Protein AF-A0A4Y7PWZ8-F1 (afdb_monomer)

InterPro domains:
  IPR045379 Crinkler effector protein, N-terminal [PF20147] (8-112)

Organism: NCBI:txid50990

Radius of gyration: 27.77 Å; Cα contacts (8 Å, |Δi|>4): 267; chains: 1; bounding box: 69×39×87 Å

Foldseek 3Di:
DFADKDWAWEAEPPDPCRLVRIDIDIDGQQDFLLVVLVRVCVVVVVPCVPPDSVQKWKWFFWAFQDPCRVVVVVPDDPPVPPPRTDTGDRGDGNNVQDDRDHDPRTHGIYIYDPPDPVPPPPPPVPPVVVVVVVLVVQDPPDPPVVCPPLVNVVVSQPDPVRDDPPDDPPVPPPDDPPCCVPVVVVVVVVCVVVDDQDPLNVVLVVLCVVLLSDDDPDQVRSVVSNQVSCVVSVFHWDFDWDDDPPDIDTDRQFIDTPNDGDVVSSVVSVVSVPDPD

Structure (mmCIF, N/CA/C/O backbone):
data_AF-A0A4Y7PWZ8-F1
#
_entry.id   AF-A0A4Y7PWZ8-F1
#
loop_
_atom_site.group_PDB
_atom_site.id
_atom_site.type_symbol
_atom_site.label_atom_id
_atom_site.label_alt_id
_atom_site.label_comp_id
_atom_site.label_asym_id
_atom_site.label_entity_id
_atom_site.label_seq_id
_atom_site.pdbx_PDB_ins_code
_atom_site.Cartn_x
_atom_site.Cartn_y
_atom_site.Cartn_z
_atom_site.occupancy
_atom_site.B_iso_or_equiv
_atom_site.auth_seq_id
_atom_site.auth_comp_id
_atom_site.auth_asym_id
_atom_site.auth_atom_id
_atom_site.pdbx_PDB_model_num
ATOM 1 N N . MET A 1 1 ? -33.172 -1.347 21.190 1.00 46.44 1 MET A N 1
ATOM 2 C CA . MET A 1 1 ? -32.698 -0.450 22.264 1.00 46.44 1 MET A CA 1
ATOM 3 C C . MET A 1 1 ? -31.654 0.423 21.595 1.00 46.44 1 MET A C 1
ATOM 5 O O . MET A 1 1 ? -30.940 -0.126 20.781 1.00 46.44 1 MET A O 1
ATOM 9 N N . SER A 1 2 ? -31.670 1.744 21.772 1.00 53.94 2 SER A N 1
ATOM 10 C CA . SER A 1 2 ? -30.654 2.606 21.144 1.00 53.94 2 SER A CA 1
ATOM 11 C C . SER A 1 2 ? -29.383 2.495 21.979 1.00 53.94 2 SER A C 1
ATOM 13 O O . SER A 1 2 ? -29.460 2.808 23.171 1.00 53.94 2 SER A O 1
ATOM 15 N N . GLY A 1 3 ? -28.285 2.019 21.391 1.00 69.81 3 GLY A N 1
ATOM 16 C CA . GLY A 1 3 ? -26.964 2.011 22.016 1.00 69.81 3 GLY A CA 1
ATOM 17 C C . GLY A 1 3 ? -26.476 3.417 22.376 1.00 69.81 3 GLY A C 1
ATOM 18 O O . GLY A 1 3 ? -27.037 4.429 21.933 1.00 69.81 3 GLY A O 1
ATOM 19 N N . ALA A 1 4 ? -25.461 3.491 23.233 1.00 86.12 4 ALA A N 1
ATOM 20 C CA . ALA A 1 4 ? -24.754 4.732 23.517 1.00 86.12 4 ALA A CA 1
ATOM 21 C C . ALA A 1 4 ? -23.838 5.085 22.337 1.00 86.12 4 ALA A C 1
ATOM 23 O O . ALA A 1 4 ? -23.133 4.236 21.806 1.00 86.12 4 ALA A O 1
ATOM 24 N N . LYS A 1 5 ? -23.814 6.360 21.945 1.00 91.25 5 LYS A N 1
ATOM 25 C CA . LYS A 1 5 ? -22.986 6.833 20.829 1.00 91.25 5 LYS A CA 1
ATOM 26 C C . LYS A 1 5 ? -21.547 7.084 21.255 1.00 91.25 5 LYS A C 1
ATOM 28 O O . LYS A 1 5 ? -21.302 7.808 22.221 1.00 91.25 5 LYS A O 1
ATOM 33 N N . LEU A 1 6 ? -20.604 6.554 20.486 1.00 92.12 6 LEU A N 1
ATOM 34 C CA . LEU A 1 6 ? -19.166 6.694 20.695 1.00 92.12 6 LEU A CA 1
ATOM 35 C C . LEU A 1 6 ? -18.521 7.517 19.579 1.00 92.12 6 LEU A C 1
ATOM 37 O O . LEU A 1 6 ? -18.903 7.426 18.415 1.00 92.12 6 LEU A O 1
ATOM 41 N N . TRP A 1 7 ? -17.509 8.300 19.957 1.00 92.75 7 TRP A N 1
ATOM 42 C CA . TRP A 1 7 ? -16.722 9.141 19.054 1.00 92.75 7 TRP A CA 1
ATOM 43 C C . TRP A 1 7 ? -15.290 8.613 19.018 1.00 92.75 7 TRP A C 1
ATOM 45 O O . TRP A 1 7 ? -14.520 8.775 19.971 1.00 92.75 7 TRP A O 1
ATOM 55 N N . LEU A 1 8 ? -14.934 7.932 17.931 1.00 94.38 8 LEU A N 1
ATOM 56 C CA . LEU A 1 8 ? -13.654 7.239 17.815 1.00 94.38 8 LEU A CA 1
ATOM 57 C C . LEU A 1 8 ? -12.717 7.985 16.866 1.00 94.38 8 LEU A C 1
ATOM 59 O O . LEU A 1 8 ? -12.966 8.030 15.665 1.00 94.38 8 LEU A O 1
ATOM 63 N N . TRP A 1 9 ? -11.624 8.538 17.397 1.00 94.31 9 TRP A N 1
ATOM 64 C CA . TRP A 1 9 ? -10.545 9.101 16.592 1.00 94.31 9 TRP A CA 1
ATOM 65 C C . TRP A 1 9 ? -9.749 7.985 15.925 1.00 94.31 9 TRP A C 1
ATOM 67 O O . TRP A 1 9 ? -9.215 7.090 16.591 1.00 94.31 9 TRP A O 1
ATOM 77 N N . CYS A 1 10 ? -9.697 8.056 14.605 1.00 94.88 10 CYS A N 1
ATOM 78 C CA . CYS A 1 10 ? -9.089 7.081 13.726 1.00 94.88 10 CYS A CA 1
ATOM 79 C C . CYS A 1 10 ? -7.922 7.719 12.976 1.00 94.88 10 CYS A C 1
ATOM 81 O O . CYS A 1 10 ? -7.949 8.902 12.635 1.00 94.88 10 CYS A O 1
ATOM 83 N N . LEU A 1 11 ? -6.911 6.906 12.690 1.00 94.38 11 LEU A N 1
ATOM 84 C CA . LEU A 1 11 ? -5.815 7.276 11.809 1.00 94.38 11 LEU A CA 1
ATOM 85 C C . LEU A 1 11 ? -5.443 6.082 10.934 1.00 94.38 11 LEU A C 1
ATOM 87 O O . LEU A 1 11 ? -5.281 4.966 11.427 1.00 94.38 11 LEU A O 1
ATOM 91 N N . ILE A 1 12 ? -5.286 6.328 9.638 1.00 92.44 12 ILE A N 1
ATOM 92 C CA . ILE A 1 12 ? -4.709 5.365 8.701 1.00 92.44 12 ILE A CA 1
ATOM 93 C C . ILE A 1 12 ? -3.195 5.448 8.784 1.00 92.44 12 ILE A C 1
ATOM 95 O O . ILE A 1 12 ? -2.652 6.543 8.704 1.00 92.44 12 ILE A O 1
ATOM 99 N N . TRP A 1 13 ? -2.520 4.306 8.896 1.00 88.56 13 TRP A N 1
ATOM 100 C CA . TRP A 1 13 ? -1.063 4.243 8.926 1.00 88.56 13 TRP A CA 1
ATOM 101 C C . TRP A 1 13 ? -0.527 3.233 7.896 1.00 88.56 13 TRP A C 1
ATOM 103 O O . TRP A 1 13 ? -1.113 2.154 7.761 1.00 88.56 13 TRP A O 1
ATOM 113 N N . PRO A 1 14 ? 0.585 3.532 7.188 1.00 87.56 14 PRO A N 1
ATOM 114 C CA . PRO A 1 14 ? 1.429 4.737 7.279 1.00 87.56 14 PRO A CA 1
ATOM 115 C C . PRO A 1 14 ? 0.778 6.034 6.757 1.00 87.56 14 PRO A C 1
ATOM 117 O O . PRO A 1 14 ? -0.103 6.001 5.897 1.00 87.56 14 PRO A O 1
ATOM 120 N N . ASP A 1 15 ? 1.220 7.177 7.297 1.00 82.38 15 ASP A N 1
ATOM 121 C CA . ASP A 1 15 ? 0.720 8.525 6.982 1.00 82.38 15 ASP A CA 1
ATOM 122 C C . ASP A 1 15 ? 1.860 9.556 6.948 1.00 82.38 15 ASP A C 1
ATOM 124 O O . ASP A 1 15 ? 2.734 9.528 7.815 1.00 82.38 15 ASP A O 1
ATOM 128 N N . ASP A 1 16 ? 1.852 10.471 5.976 1.00 81.50 16 ASP A N 1
ATOM 129 C CA . ASP A 1 16 ? 2.847 11.544 5.845 1.00 81.50 16 ASP A CA 1
ATOM 130 C C . ASP A 1 16 ? 2.544 12.772 6.723 1.00 81.50 16 ASP A C 1
ATOM 132 O O . ASP A 1 16 ? 3.450 13.551 7.029 1.00 81.50 16 ASP A O 1
ATOM 136 N N . LYS A 1 17 ? 1.285 12.950 7.139 1.00 85.50 17 LYS A N 1
ATOM 137 C CA . LYS A 1 17 ? 0.789 14.054 7.976 1.00 85.50 17 LYS A CA 1
ATOM 138 C C . LYS A 1 17 ? -0.268 13.553 8.971 1.00 85.50 17 LYS A C 1
ATOM 140 O O . LYS A 1 17 ? -1.433 13.958 8.909 1.00 85.50 17 LYS A O 1
ATOM 145 N N . PRO A 1 18 ? 0.124 12.723 9.953 1.00 85.25 18 PRO A N 1
ATOM 146 C CA . PRO A 1 18 ? -0.820 12.060 10.853 1.00 85.25 18 PRO A CA 1
ATOM 147 C C . PRO A 1 18 ? -1.673 13.028 11.691 1.00 85.25 18 PRO A C 1
ATOM 149 O O . PRO A 1 18 ? -2.788 12.684 12.071 1.00 85.25 18 PRO A O 1
ATOM 152 N N . ASN A 1 19 ? -1.183 14.245 11.950 1.00 82.62 19 ASN A N 1
ATOM 153 C CA . ASN A 1 19 ? -1.942 15.287 12.650 1.00 82.62 19 ASN A CA 1
ATOM 154 C C . ASN A 1 19 ? -3.069 15.895 11.798 1.00 82.62 19 ASN A C 1
ATOM 156 O O . ASN A 1 19 ? -4.089 16.293 12.352 1.00 82.62 19 ASN A O 1
ATOM 160 N N . ASP A 1 20 ? -2.895 15.965 10.474 1.00 84.62 20 ASP A N 1
ATOM 161 C CA . ASP A 1 20 ? -3.844 16.617 9.561 1.00 84.62 20 ASP A CA 1
ATOM 162 C C . ASP A 1 20 ? -4.902 15.637 9.030 1.00 84.62 20 ASP A C 1
ATOM 164 O O . ASP A 1 20 ? -5.990 16.049 8.636 1.00 84.62 20 ASP A O 1
ATOM 168 N N . HIS A 1 21 ? -4.584 14.339 8.994 1.00 87.12 21 HIS A N 1
ATOM 169 C CA . HIS A 1 21 ? -5.428 13.296 8.395 1.00 87.12 21 HIS A CA 1
ATOM 170 C C . HIS A 1 21 ? -6.235 12.471 9.413 1.00 87.12 21 HIS A C 1
ATOM 172 O O . HIS A 1 21 ? -6.836 11.446 9.065 1.00 87.12 21 HIS A O 1
ATOM 178 N N . MET A 1 22 ? -6.230 12.882 10.678 1.00 89.06 22 MET A N 1
ATOM 179 C CA . MET A 1 22 ? -7.003 12.226 11.723 1.00 89.06 22 MET A CA 1
ATOM 180 C C . MET A 1 22 ? -8.479 12.596 11.597 1.00 89.06 22 MET A C 1
ATOM 182 O O . MET A 1 22 ? -8.831 13.771 11.531 1.00 89.06 22 MET A O 1
ATOM 186 N N . GLU A 1 23 ? -9.344 11.591 11.610 1.00 90.38 23 GLU A N 1
ATOM 187 C CA . GLU A 1 23 ? -10.790 11.777 11.504 1.00 90.38 23 GLU A CA 1
ATOM 188 C C . GLU A 1 23 ? -11.480 11.068 12.659 1.00 90.38 23 GLU A C 1
ATOM 190 O O . GLU A 1 23 ? -10.962 10.100 13.218 1.00 90.38 23 GLU A O 1
ATOM 195 N N . HIS A 1 24 ? -12.676 11.526 13.010 1.00 90.69 24 HIS A N 1
ATOM 196 C CA . HIS A 1 24 ? -13.521 10.824 13.966 1.00 90.69 24 HIS A CA 1
ATOM 197 C C . HIS A 1 24 ? -14.658 10.100 13.245 1.00 90.69 24 HIS A C 1
ATOM 199 O O . HIS A 1 24 ? -15.200 10.577 12.244 1.00 90.69 24 HIS A O 1
ATOM 205 N N . VAL A 1 25 ? -15.041 8.948 13.783 1.00 94.12 25 VAL A N 1
ATOM 206 C CA . VAL A 1 25 ? -16.242 8.216 13.376 1.00 94.12 25 VAL A CA 1
ATOM 207 C C . VAL A 1 25 ? -17.207 8.134 14.550 1.00 94.12 25 VAL A C 1
ATOM 209 O O . VAL A 1 25 ? -16.801 7.888 15.687 1.00 94.12 25 VAL A O 1
ATOM 212 N N . GLU A 1 26 ? -18.480 8.377 14.258 1.00 94.44 26 GLU A N 1
ATOM 213 C CA . GLU A 1 26 ? -19.588 8.200 15.192 1.00 94.44 26 GLU A CA 1
ATOM 214 C C . GLU A 1 26 ? -20.181 6.808 14.967 1.00 94.44 26 GLU A C 1
ATOM 216 O O . GLU A 1 26 ? -20.486 6.450 13.827 1.00 94.44 26 GLU A O 1
ATOM 221 N N . ILE A 1 27 ? -20.304 6.021 16.032 1.00 94.50 27 ILE A N 1
ATOM 222 C CA . ILE A 1 27 ? -20.824 4.650 15.980 1.00 94.50 27 ILE A CA 1
ATOM 223 C C . ILE A 1 27 ? -21.572 4.318 17.272 1.00 94.50 27 ILE A C 1
ATOM 225 O O . ILE A 1 27 ? -21.206 4.833 18.334 1.00 94.50 27 ILE A O 1
ATOM 229 N N . ASP A 1 28 ? -22.603 3.479 17.195 1.00 93.88 28 ASP A N 1
ATOM 230 C CA . ASP A 1 28 ? -23.308 3.010 18.387 1.00 93.88 28 ASP A CA 1
ATOM 231 C C . ASP A 1 28 ? -22.476 1.920 19.102 1.00 93.88 28 ASP A C 1
ATOM 233 O O . ASP A 1 28 ? -21.700 1.183 18.492 1.00 93.88 28 ASP A O 1
ATOM 237 N N . ASP A 1 29 ? -22.556 1.834 20.428 1.00 91.94 29 ASP A N 1
ATOM 238 C CA . ASP A 1 29 ? -21.749 0.892 21.214 1.00 91.94 29 ASP A CA 1
ATOM 239 C C . ASP A 1 29 ? -22.179 -0.576 21.045 1.00 91.94 29 ASP A C 1
ATOM 241 O O . ASP A 1 29 ?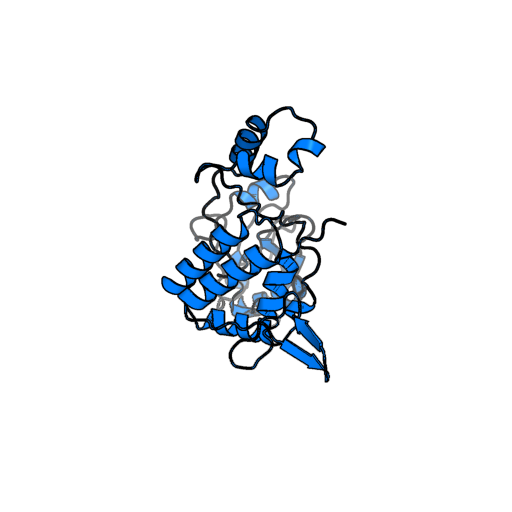 -21.356 -1.481 21.226 1.00 91.94 29 ASP A O 1
ATOM 245 N N . ASP A 1 30 ? -23.433 -0.811 20.660 1.00 92.69 30 ASP A N 1
ATOM 246 C CA . ASP A 1 30 ? -23.986 -2.119 20.304 1.00 92.69 30 ASP A CA 1
ATOM 247 C C . ASP A 1 30 ? -23.727 -2.514 18.839 1.00 92.69 30 ASP A C 1
ATOM 249 O O . ASP A 1 30 ? -24.002 -3.655 18.452 1.00 92.69 30 ASP A O 1
ATOM 253 N N . ASP A 1 31 ? -23.127 -1.630 18.034 1.00 94.69 31 ASP A N 1
ATOM 254 C CA . ASP A 1 31 ? -22.641 -1.995 16.707 1.00 94.69 31 ASP A CA 1
ATOM 255 C C . ASP A 1 31 ? -21.441 -2.950 16.782 1.00 94.69 31 ASP A C 1
ATOM 257 O O . ASP A 1 31 ? -20.769 -3.145 17.799 1.00 94.69 31 ASP A O 1
ATOM 261 N N . THR A 1 32 ? -21.135 -3.554 15.635 1.00 94.94 32 THR A N 1
ATOM 262 C CA . THR A 1 32 ? -19.995 -4.461 15.481 1.00 94.94 32 THR A CA 1
ATOM 263 C C . THR A 1 32 ? -18.772 -3.754 14.907 1.00 94.94 32 THR A C 1
ATOM 265 O O . THR A 1 32 ? -18.866 -2.776 14.163 1.00 94.94 32 THR A O 1
ATOM 268 N N . VAL A 1 33 ? -17.592 -4.336 15.132 1.00 95.19 33 VAL A N 1
ATOM 269 C CA . VAL A 1 33 ? -16.348 -3.920 14.457 1.00 95.19 33 VAL A CA 1
ATOM 270 C C . VAL A 1 33 ? -16.473 -4.001 12.925 1.00 95.19 33 VAL A C 1
ATOM 272 O O . VAL A 1 33 ? -15.809 -3.255 12.209 1.00 95.19 33 VAL A O 1
ATOM 275 N N . THR A 1 34 ? -17.342 -4.863 12.393 1.00 94.19 34 THR A N 1
ATOM 276 C CA . THR A 1 34 ? -17.622 -4.914 10.949 1.00 94.19 34 THR A CA 1
ATOM 277 C C . THR A 1 34 ? -18.339 -3.651 10.463 1.00 94.19 34 THR A C 1
ATOM 279 O O . THR A 1 34 ? -17.945 -3.102 9.436 1.00 94.19 34 THR A O 1
ATOM 282 N N . ALA A 1 35 ? -19.324 -3.141 11.209 1.00 95.06 35 ALA A N 1
ATOM 283 C CA . ALA A 1 35 ? -19.979 -1.868 10.892 1.00 95.06 35 ALA A CA 1
ATOM 284 C C . ALA A 1 35 ? -18.982 -0.697 10.951 1.00 95.06 35 ALA A C 1
ATOM 286 O O . ALA A 1 35 ? -18.919 0.121 10.032 1.00 95.06 35 ALA A O 1
ATOM 287 N N . LEU A 1 36 ? -18.106 -0.691 11.961 1.00 96.06 36 LEU A N 1
ATOM 288 C CA . LEU A 1 36 ? -17.025 0.289 12.090 1.00 96.06 36 LEU A CA 1
ATOM 289 C C . LEU A 1 36 ? -16.085 0.315 10.875 1.00 96.06 36 LEU A C 1
ATOM 291 O O . LEU A 1 36 ? -15.709 1.389 10.411 1.00 96.06 36 LEU A O 1
ATOM 295 N N . ARG A 1 37 ? -15.723 -0.850 10.323 1.00 95.00 37 ARG A N 1
ATOM 296 C CA . ARG A 1 37 ? -14.883 -0.929 9.111 1.00 95.00 37 ARG A CA 1
ATOM 297 C C . ARG A 1 37 ? -15.541 -0.259 7.911 1.00 95.00 37 ARG A C 1
ATOM 299 O O . ARG A 1 37 ? -14.857 0.427 7.153 1.00 95.00 37 ARG A O 1
ATOM 306 N N . VAL A 1 38 ? -16.850 -0.449 7.744 1.00 94.56 38 VAL A N 1
ATOM 307 C CA . VAL A 1 38 ? -17.617 0.188 6.666 1.00 94.56 38 VAL A CA 1
ATOM 308 C C . VAL A 1 38 ? -17.601 1.708 6.838 1.00 94.56 38 VAL A C 1
ATOM 310 O O . VAL A 1 38 ? -17.229 2.410 5.900 1.00 94.56 38 VAL A O 1
ATOM 313 N N . LEU A 1 39 ? -17.879 2.209 8.046 1.00 95.56 39 LEU A N 1
ATOM 314 C CA . LEU A 1 39 ? -17.867 3.649 8.339 1.00 95.56 39 LEU A CA 1
ATOM 315 C C . LEU A 1 39 ? -16.489 4.290 8.116 1.00 95.56 39 LEU A C 1
ATOM 317 O O . LEU A 1 39 ? -16.387 5.363 7.519 1.00 95.56 39 LEU A O 1
ATOM 321 N N . ILE A 1 40 ? -15.415 3.624 8.549 1.00 94.69 40 ILE A N 1
ATOM 322 C CA . ILE A 1 40 ? -14.040 4.090 8.318 1.00 94.69 40 ILE A CA 1
ATOM 323 C C . ILE A 1 40 ? -13.734 4.126 6.816 1.00 94.69 40 ILE A C 1
ATOM 325 O O . ILE A 1 40 ? -13.199 5.125 6.335 1.00 94.69 40 ILE A O 1
ATOM 329 N N . LYS A 1 41 ? -14.101 3.085 6.055 1.00 93.06 41 LYS A N 1
ATOM 330 C CA . LYS A 1 41 ? -13.911 3.066 4.595 1.00 93.06 41 LYS A CA 1
ATOM 331 C C . LYS A 1 41 ? -14.635 4.227 3.918 1.00 93.06 41 LYS A C 1
ATOM 333 O O . LYS A 1 41 ? -14.062 4.861 3.036 1.00 93.06 41 LYS A O 1
ATOM 338 N N . GLU A 1 42 ? -15.864 4.523 4.329 1.00 92.75 42 GLU A N 1
ATOM 339 C CA . GLU A 1 42 ? -16.638 5.642 3.787 1.00 92.75 42 GLU A CA 1
ATOM 340 C C . GLU A 1 42 ? -16.009 6.998 4.120 1.00 92.75 42 GLU A C 1
ATOM 342 O O . GLU A 1 42 ? -15.910 7.860 3.243 1.00 92.75 42 GLU A O 1
ATOM 347 N N . ARG A 1 43 ? -15.523 7.192 5.353 1.00 91.81 43 ARG A N 1
ATOM 348 C CA . ARG A 1 43 ? -14.843 8.440 5.735 1.00 91.81 43 ARG A CA 1
ATOM 349 C C . ARG A 1 43 ? -13.517 8.645 5.036 1.00 91.81 43 ARG A C 1
ATOM 351 O O . ARG A 1 43 ? -13.234 9.747 4.575 1.00 91.81 43 ARG A O 1
ATOM 358 N N . TYR A 1 44 ? -12.758 7.577 4.867 1.00 90.06 44 TYR A N 1
ATOM 359 C CA . TYR A 1 44 ? -11.483 7.604 4.173 1.00 90.06 44 TYR A CA 1
ATOM 360 C C . TYR A 1 44 ? -11.593 7.128 2.721 1.00 90.06 44 TYR A C 1
ATOM 362 O O . TYR A 1 44 ? -10.637 6.564 2.189 1.00 90.06 44 TYR A O 1
ATOM 370 N N . ALA A 1 45 ? -12.722 7.381 2.048 1.00 87.00 45 ALA A N 1
ATOM 371 C CA . ALA A 1 45 ? -13.009 6.841 0.715 1.00 87.00 45 ALA A CA 1
ATOM 372 C C . ALA A 1 45 ? -11.901 7.100 -0.318 1.00 87.00 45 ALA A C 1
ATOM 374 O O . ALA A 1 45 ? -11.651 6.257 -1.173 1.00 87.00 45 ALA A O 1
ATOM 375 N N . ASN A 1 46 ? -11.199 8.234 -0.226 1.00 85.44 46 ASN A N 1
ATOM 376 C CA . ASN A 1 46 ? -10.083 8.552 -1.122 1.00 85.44 46 ASN A CA 1
ATOM 377 C C . ASN A 1 46 ? -8.839 7.684 -0.873 1.00 85.44 46 ASN A C 1
ATOM 379 O O . ASN A 1 46 ? -8.110 7.391 -1.815 1.00 85.44 46 ASN A O 1
ATOM 383 N N . ARG A 1 47 ? -8.590 7.285 0.379 1.00 82.50 47 ARG A N 1
ATOM 384 C CA . ARG A 1 47 ? -7.396 6.526 0.793 1.00 82.50 47 ARG A CA 1
ATOM 385 C C . ARG A 1 47 ? -7.632 5.021 0.829 1.00 82.50 47 ARG A C 1
ATOM 387 O O . ARG A 1 47 ? -6.697 4.256 0.645 1.00 82.50 47 ARG A O 1
ATOM 394 N N . LEU A 1 48 ? -8.878 4.609 1.050 1.00 87.19 48 LEU A N 1
ATOM 395 C CA . LEU A 1 48 ? -9.293 3.209 1.147 1.00 87.19 48 LEU A CA 1
ATOM 396 C C . LEU A 1 48 ? -10.118 2.760 -0.066 1.00 87.19 48 LEU A C 1
ATOM 398 O O . LEU A 1 48 ? -10.841 1.767 0.002 1.00 87.19 48 LEU A O 1
ATOM 402 N N . ARG A 1 49 ? -10.026 3.496 -1.182 1.00 86.94 49 ARG A N 1
ATOM 403 C CA . ARG A 1 49 ? -10.791 3.230 -2.407 1.00 86.94 49 ARG A CA 1
ATOM 404 C C . ARG A 1 49 ? -10.579 1.812 -2.932 1.00 86.94 49 ARG A C 1
ATOM 406 O O . ARG A 1 49 ? -11.539 1.181 -3.368 1.00 86.94 49 ARG A O 1
ATOM 413 N N . ASP A 1 50 ? -9.334 1.350 -2.883 1.00 85.38 50 ASP A N 1
ATOM 414 C CA . ASP A 1 50 ? -8.893 0.102 -3.508 1.00 85.38 50 ASP A CA 1
ATOM 415 C C . ASP A 1 50 ? -8.994 -1.116 -2.575 1.00 85.38 50 ASP A C 1
ATOM 417 O O . ASP A 1 50 ? -8.719 -2.234 -2.999 1.00 85.38 50 ASP A O 1
ATOM 421 N N . PHE A 1 51 ? -9.425 -0.922 -1.324 1.00 84.06 51 PHE A N 1
ATOM 422 C CA . PHE A 1 51 ? -9.499 -1.978 -0.313 1.00 84.06 51 PHE A CA 1
ATOM 423 C C . PHE A 1 51 ? -10.943 -2.314 0.020 1.00 84.06 51 PHE A C 1
ATOM 425 O O . PHE A 1 51 ? -11.753 -1.417 0.272 1.00 84.06 51 PHE A O 1
ATOM 432 N N . ASP A 1 52 ? -11.289 -3.597 0.092 1.00 86.62 52 ASP A N 1
ATOM 433 C CA . ASP A 1 52 ? -12.580 -4.000 0.635 1.00 86.62 52 ASP A CA 1
ATOM 434 C C . ASP A 1 52 ? -12.625 -3.798 2.151 1.00 86.62 52 ASP A C 1
ATOM 436 O O . ASP A 1 52 ? -11.622 -3.906 2.852 1.00 86.62 52 ASP A O 1
ATOM 440 N N . ALA A 1 53 ? -13.811 -3.486 2.687 1.00 87.62 53 ALA A N 1
ATOM 441 C CA . ALA A 1 53 ? -13.956 -3.225 4.121 1.00 87.62 53 ALA A CA 1
ATOM 442 C C . ALA A 1 53 ? -13.566 -4.447 4.977 1.00 87.62 53 ALA A C 1
ATOM 444 O O . ALA A 1 53 ? -13.155 -4.300 6.127 1.00 87.62 53 ALA A O 1
ATOM 445 N N . SER A 1 54 ? -13.669 -5.656 4.415 1.00 86.44 54 SER A N 1
ATOM 446 C CA . SER A 1 54 ? -13.210 -6.905 5.028 1.00 86.44 54 SER A CA 1
ATOM 447 C C . SER A 1 54 ? -11.697 -6.968 5.222 1.00 86.44 54 SER A C 1
ATOM 449 O O . SER A 1 54 ? -11.245 -7.592 6.188 1.00 86.44 54 SER A O 1
ATOM 451 N N . ASP A 1 55 ? -10.942 -6.308 4.348 1.00 88.12 55 ASP A N 1
ATOM 452 C CA . ASP A 1 55 ? -9.484 -6.418 4.267 1.00 88.12 55 ASP A CA 1
ATOM 453 C C . ASP A 1 55 ? -8.798 -5.397 5.178 1.00 88.12 55 ASP A C 1
ATOM 455 O O . ASP A 1 55 ? -7.650 -5.573 5.576 1.00 88.12 55 ASP A O 1
ATOM 459 N N . ILE A 1 56 ? -9.535 -4.360 5.580 1.00 90.75 56 ILE A N 1
ATOM 460 C CA . ILE A 1 56 ? -9.082 -3.357 6.537 1.00 90.75 56 ILE A CA 1
ATOM 461 C C . ILE A 1 56 ? -8.885 -4.002 7.914 1.00 90.75 56 ILE A C 1
ATOM 463 O O . ILE A 1 56 ? -9.815 -4.574 8.502 1.00 90.75 56 ILE A O 1
ATOM 467 N N . VAL A 1 57 ? -7.683 -3.858 8.474 1.00 92.31 57 VAL A N 1
ATOM 468 C CA . VAL A 1 57 ? -7.367 -4.323 9.827 1.00 92.31 57 VAL A CA 1
ATOM 469 C C . VAL A 1 57 ? -7.428 -3.147 10.799 1.00 92.31 57 VAL A C 1
ATOM 471 O O . VAL A 1 57 ? -6.826 -2.100 10.584 1.00 92.31 57 VAL A O 1
ATOM 474 N N . LEU A 1 58 ? -8.187 -3.323 11.885 1.00 95.25 58 LEU A N 1
ATOM 475 C CA . LEU A 1 58 ? -8.370 -2.306 12.917 1.00 95.25 58 LEU A CA 1
ATOM 476 C C . LEU A 1 58 ? -7.648 -2.707 14.200 1.00 95.25 58 LEU A C 1
ATOM 478 O O . LEU A 1 58 ? -7.824 -3.821 14.712 1.00 95.25 58 LEU A O 1
ATOM 482 N N . TRP A 1 59 ? -6.893 -1.763 14.746 1.00 96.12 59 TRP A N 1
ATOM 483 C CA . TRP A 1 59 ? -6.158 -1.904 15.992 1.00 96.12 59 TRP A CA 1
ATOM 484 C C . TRP A 1 59 ? -6.663 -0.877 16.993 1.00 96.12 59 TRP A C 1
ATOM 486 O O . TRP A 1 59 ? -6.576 0.325 16.756 1.00 96.12 59 TRP A O 1
ATOM 496 N N . LYS A 1 60 ? -7.176 -1.344 18.132 1.00 95.12 60 LYS A N 1
ATOM 497 C CA . LYS A 1 60 ? -7.450 -0.478 19.275 1.00 95.12 60 LYS A CA 1
ATOM 498 C C . LYS A 1 60 ? -6.127 0.007 19.853 1.00 95.12 60 LYS A C 1
ATOM 500 O O . LYS A 1 60 ? -5.243 -0.810 20.123 1.00 95.12 60 LYS A O 1
ATOM 505 N N . CYS A 1 61 ? -6.048 1.301 20.127 1.00 93.38 61 CYS A N 1
ATOM 506 C CA . CYS A 1 61 ? -4.925 1.929 20.803 1.00 93.38 61 CYS A CA 1
ATOM 507 C C . CYS A 1 61 ? -5.389 3.063 21.729 1.00 93.38 61 CYS A C 1
ATOM 509 O O . CYS A 1 61 ? -6.579 3.341 21.858 1.00 93.38 61 CYS A O 1
ATOM 511 N N . SER A 1 62 ? -4.431 3.682 22.416 1.00 90.94 62 SER A N 1
ATOM 512 C CA . SER A 1 62 ? -4.643 4.873 23.243 1.00 90.94 62 SER A CA 1
ATOM 513 C C . SER A 1 62 ? -3.417 5.781 23.134 1.00 90.94 62 SER A C 1
ATOM 515 O O . SER A 1 62 ? -2.729 6.040 24.122 1.00 90.94 62 SER A O 1
ATOM 517 N N . ILE A 1 63 ? -3.083 6.176 21.903 1.00 91.81 63 ILE A N 1
ATOM 518 C CA . ILE A 1 63 ? -1.873 6.951 21.593 1.00 91.81 63 ILE A CA 1
ATOM 519 C C . ILE A 1 63 ? -2.199 8.446 21.709 1.00 91.81 63 ILE A C 1
ATOM 521 O O . ILE A 1 63 ? -3.150 8.887 21.064 1.00 91.81 63 ILE A O 1
ATOM 525 N N . PRO A 1 64 ? -1.455 9.236 22.500 1.00 90.75 64 PRO A N 1
ATOM 526 C CA . PRO A 1 64 ? -1.646 10.683 22.569 1.00 90.75 64 PRO A CA 1
ATOM 527 C C . PRO A 1 64 ? -1.434 11.364 21.214 1.00 90.75 64 PRO A C 1
ATOM 529 O O . PRO A 1 64 ? -0.424 11.137 20.551 1.00 90.75 64 PRO A O 1
ATOM 532 N N . ALA A 1 65 ? -2.371 12.226 20.823 1.00 87.62 65 ALA A N 1
ATOM 533 C CA . ALA A 1 65 ? -2.236 13.105 19.664 1.00 87.62 65 ALA A CA 1
ATOM 534 C C . ALA A 1 65 ? -1.505 14.399 20.063 1.00 87.62 65 ALA A C 1
ATOM 536 O O . ALA A 1 65 ? -2.088 15.484 20.079 1.00 87.62 65 ALA A O 1
ATOM 537 N N . ASP A 1 66 ? -0.245 14.267 20.476 1.00 87.69 66 ASP A N 1
ATOM 538 C CA . ASP A 1 66 ? 0.596 15.380 20.920 1.00 87.69 66 ASP A CA 1
ATOM 539 C C . ASP A 1 66 ? 1.755 15.662 19.945 1.00 87.69 66 ASP A C 1
ATOM 541 O O . ASP A 1 66 ? 1.850 15.088 18.859 1.00 87.69 66 ASP A O 1
ATOM 545 N N . GLY A 1 67 ? 2.650 16.583 20.316 1.00 85.12 67 GLY A N 1
ATOM 546 C CA . GLY A 1 67 ? 3.793 16.966 19.480 1.00 85.12 67 GLY A CA 1
ATOM 547 C C . GLY A 1 67 ? 4.761 15.821 19.149 1.00 85.12 67 GLY A C 1
ATOM 548 O O . GLY A 1 67 ? 5.533 15.960 18.203 1.00 85.12 67 GLY A O 1
ATOM 549 N N . ASN A 1 68 ? 4.700 14.696 19.871 1.00 87.75 68 ASN A N 1
ATOM 550 C CA . ASN A 1 68 ? 5.548 13.519 19.669 1.00 87.75 68 ASN A CA 1
ATOM 551 C C . ASN A 1 68 ? 4.811 12.384 18.937 1.00 87.75 68 ASN A C 1
ATOM 553 O O . ASN A 1 68 ? 5.299 11.248 18.898 1.00 87.75 68 ASN A O 1
ATOM 557 N N . LEU A 1 69 ? 3.632 12.659 18.364 1.00 87.44 69 LEU A N 1
ATOM 558 C CA . LEU A 1 69 ? 2.805 11.645 17.715 1.00 87.44 69 LEU A CA 1
ATOM 559 C C . LEU A 1 69 ? 3.574 10.877 16.630 1.00 87.44 69 LEU A C 1
ATOM 561 O O . LEU A 1 69 ? 3.540 9.649 16.608 1.00 87.44 69 LEU A O 1
ATOM 565 N N . GLN A 1 70 ? 4.294 11.584 15.757 1.00 84.38 70 GLN A N 1
ATOM 566 C CA . GLN A 1 70 ? 5.000 10.964 14.635 1.00 84.38 70 GLN A CA 1
ATOM 567 C C . GLN A 1 70 ? 6.095 9.991 15.098 1.00 84.38 70 GLN A C 1
ATOM 569 O O . GLN A 1 70 ? 6.103 8.838 14.674 1.00 84.38 70 GLN A O 1
ATOM 574 N N . GLU A 1 71 ? 6.955 10.411 16.030 1.00 87.12 71 GLU A N 1
ATOM 575 C CA . GLU A 1 71 ? 7.994 9.549 16.614 1.00 87.12 71 GLU A CA 1
ATOM 576 C C . GLU A 1 71 ? 7.369 8.330 17.314 1.00 87.12 71 GLU A C 1
ATOM 578 O O . GLU A 1 71 ? 7.849 7.201 17.190 1.00 87.12 71 GLU A O 1
ATOM 583 N N . THR A 1 72 ? 6.235 8.530 17.993 1.00 89.06 72 THR A N 1
ATOM 584 C CA . THR A 1 72 ? 5.504 7.436 18.639 1.00 89.06 72 THR A CA 1
ATOM 585 C C . THR A 1 72 ? 5.007 6.417 17.614 1.00 89.06 72 THR A C 1
ATOM 587 O O . THR A 1 72 ? 5.200 5.218 17.829 1.00 89.06 72 THR A O 1
ATOM 590 N N . LEU A 1 73 ? 4.415 6.865 16.502 1.00 89.69 73 LEU A N 1
ATOM 591 C CA . LEU A 1 73 ? 3.878 6.004 15.442 1.00 89.69 73 LEU A CA 1
ATOM 592 C C . LEU A 1 73 ? 4.971 5.228 14.688 1.00 89.69 73 LEU A C 1
ATOM 594 O O . LEU A 1 73 ? 4.772 4.057 14.376 1.00 89.69 73 LEU A O 1
ATOM 598 N N . GLU A 1 74 ? 6.154 5.808 14.471 1.00 86.94 74 GLU A N 1
ATOM 599 C CA . GLU A 1 74 ? 7.283 5.125 13.805 1.00 86.94 74 GLU A CA 1
ATOM 600 C C . GLU A 1 74 ? 7.785 3.883 14.575 1.00 86.94 74 GLU A C 1
ATOM 602 O O . GLU A 1 74 ? 8.313 2.922 13.995 1.00 86.94 74 GLU A O 1
ATOM 607 N N . THR A 1 75 ? 7.579 3.861 15.895 1.00 87.75 75 THR A N 1
ATOM 608 C CA . THR A 1 75 ? 7.929 2.714 16.752 1.00 87.75 75 THR A CA 1
ATOM 609 C C . THR A 1 75 ? 6.855 1.628 16.801 1.00 87.75 75 THR A C 1
ATOM 611 O O . THR A 1 75 ? 7.117 0.555 17.343 1.00 87.75 75 THR A O 1
ATOM 614 N N . VAL A 1 76 ? 5.655 1.886 16.274 1.00 88.06 76 VAL A N 1
ATOM 615 C CA . VAL A 1 76 ? 4.529 0.946 16.336 1.00 88.06 76 VAL A CA 1
ATOM 616 C C . VAL A 1 76 ? 4.782 -0.269 15.438 1.00 88.06 76 VAL A C 1
ATOM 618 O O . VAL A 1 76 ? 5.387 -0.160 14.366 1.00 88.06 76 VAL A O 1
ATOM 621 N N . ARG A 1 77 ? 4.346 -1.452 15.888 1.00 86.69 77 ARG A N 1
ATOM 622 C CA . ARG A 1 77 ? 4.444 -2.718 15.141 1.00 86.69 77 ARG A CA 1
ATOM 623 C C . ARG A 1 77 ? 3.093 -3.439 15.098 1.00 86.69 77 ARG A C 1
ATOM 625 O O . ARG A 1 77 ? 2.486 -3.676 16.138 1.00 86.69 77 ARG A O 1
ATOM 632 N N . PHE A 1 78 ? 2.640 -3.822 13.901 1.00 85.38 78 PHE A N 1
ATOM 633 C CA . PHE A 1 78 ? 1.360 -4.516 13.665 1.00 85.38 78 PHE A CA 1
ATOM 634 C C . PHE A 1 78 ? 1.476 -6.048 13.725 1.00 85.38 78 PHE A C 1
ATOM 636 O O . PHE A 1 78 ? 0.901 -6.776 12.923 1.00 85.38 78 PHE A O 1
ATOM 643 N N . ASP A 1 79 ? 2.227 -6.574 14.688 1.00 82.06 79 ASP A N 1
ATOM 644 C CA . ASP A 1 79 ? 2.488 -8.015 14.836 1.00 82.06 79 ASP A CA 1
ATOM 645 C C . ASP A 1 79 ? 1.910 -8.598 16.139 1.00 82.06 79 ASP A C 1
ATOM 647 O O . ASP A 1 79 ? 2.252 -9.708 16.545 1.00 82.06 79 ASP A O 1
ATOM 651 N N . ALA A 1 80 ? 1.021 -7.844 16.797 1.00 77.81 80 ALA A N 1
ATOM 652 C CA . ALA A 1 80 ? 0.448 -8.138 18.113 1.00 77.81 80 ALA A CA 1
ATOM 653 C C . ALA A 1 80 ? 1.463 -8.219 19.274 1.00 77.81 80 ALA A C 1
ATOM 655 O O . ALA A 1 80 ? 1.057 -8.524 20.398 1.00 77.81 80 ALA A O 1
ATOM 656 N N . THR A 1 81 ? 2.748 -7.922 19.044 1.00 83.06 81 THR A N 1
ATOM 657 C CA . THR A 1 81 ? 3.748 -7.816 20.119 1.00 83.06 81 THR A CA 1
ATOM 658 C C . THR A 1 81 ? 3.765 -6.430 20.761 1.00 83.06 81 THR A C 1
ATOM 660 O O . THR A 1 81 ? 4.144 -6.297 21.927 1.00 83.06 81 THR A O 1
ATOM 663 N N . ASP A 1 82 ? 3.310 -5.401 20.039 1.00 87.12 82 ASP A N 1
ATOM 664 C CA . ASP A 1 82 ? 3.183 -4.052 20.581 1.00 87.12 82 ASP A CA 1
ATOM 665 C C . ASP A 1 82 ? 2.041 -3.985 21.602 1.00 87.12 82 ASP A C 1
ATOM 667 O O . ASP A 1 82 ? 0.860 -4.041 21.264 1.00 87.12 82 ASP A O 1
ATOM 671 N N . VAL A 1 83 ? 2.405 -3.819 22.873 1.00 88.19 83 VAL A N 1
ATOM 672 C CA . VAL A 1 83 ? 1.467 -3.747 24.004 1.00 88.19 83 VAL A CA 1
ATOM 673 C C . VAL A 1 83 ? 0.479 -2.581 23.911 1.00 88.19 83 VAL A C 1
ATOM 675 O O . VAL A 1 83 ? -0.541 -2.592 24.604 1.00 88.19 83 VAL A O 1
ATOM 678 N N . ARG A 1 84 ? 0.765 -1.569 23.081 1.00 89.81 84 ARG A N 1
ATOM 679 C CA . ARG A 1 84 ? -0.127 -0.421 22.852 1.00 89.81 84 ARG A CA 1
ATOM 680 C C . ARG A 1 84 ? -1.273 -0.765 21.907 1.00 89.81 84 ARG A C 1
ATOM 682 O O . ARG A 1 84 ? -2.265 -0.034 21.890 1.00 89.81 84 ARG A O 1
ATOM 689 N N . LEU A 1 85 ? -1.135 -1.835 21.124 1.00 92.81 85 LEU A N 1
ATOM 690 C CA . LEU A 1 85 ? -2.097 -2.232 20.110 1.00 92.81 85 LEU A CA 1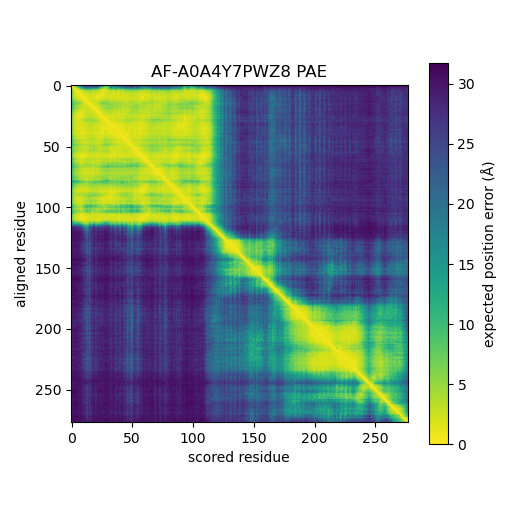
ATOM 691 C C . LEU A 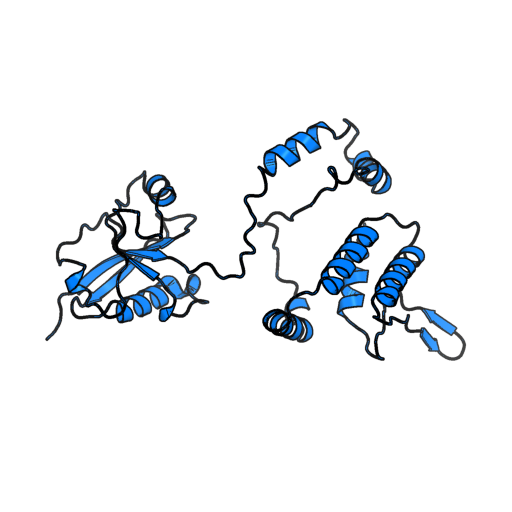1 85 ? -2.833 -3.509 20.501 1.00 92.81 85 LEU A C 1
ATOM 693 O O . LEU A 1 85 ? -2.245 -4.527 20.856 1.00 92.81 85 LEU A O 1
ATOM 697 N N . LYS A 1 86 ? -4.154 -3.487 20.343 1.00 94.31 86 LYS A N 1
ATOM 698 C CA . LYS A 1 86 ? -4.990 -4.683 20.443 1.00 94.31 86 LYS A CA 1
ATOM 699 C C . LYS A 1 86 ? -5.826 -4.822 19.182 1.00 94.31 86 LYS A C 1
ATOM 701 O O . LYS A 1 86 ? -6.690 -3.990 18.916 1.00 94.31 86 LYS A O 1
ATOM 706 N N . ARG A 1 87 ? -5.594 -5.887 18.413 1.00 93.88 87 ARG A N 1
ATOM 707 C CA . ARG A 1 87 ? -6.372 -6.165 17.200 1.00 93.88 87 ARG A CA 1
ATOM 708 C C . ARG A 1 87 ? -7.852 -6.326 17.546 1.00 93.88 87 ARG A C 1
ATOM 710 O O . ARG A 1 87 ? -8.191 -7.078 18.462 1.00 93.88 87 ARG A O 1
ATOM 717 N N . LEU A 1 88 ? -8.718 -5.640 16.804 1.00 93.62 88 LEU A N 1
ATOM 718 C CA . LEU A 1 88 ? -10.168 -5.712 16.967 1.00 93.62 88 LEU A CA 1
ATOM 719 C C . LEU A 1 88 ? -10.749 -6.869 16.130 1.00 93.62 88 LEU A C 1
ATOM 721 O O . LEU A 1 88 ? -10.625 -6.853 14.899 1.00 93.62 88 LEU A O 1
ATOM 725 N N . PRO A 1 89 ? -11.380 -7.880 16.757 1.00 91.75 89 PRO A N 1
ATOM 726 C CA . PRO A 1 89 ? -12.059 -8.956 16.036 1.00 91.75 89 PRO A CA 1
ATOM 727 C C . PRO A 1 89 ? -13.282 -8.429 15.258 1.00 91.75 89 PRO A C 1
ATOM 729 O O . PRO A 1 89 ? -14.059 -7.668 15.823 1.00 91.75 89 PRO A O 1
ATOM 732 N N . PRO A 1 90 ? -13.536 -8.851 14.005 1.00 88.69 90 PRO A N 1
ATOM 733 C CA . PRO A 1 90 ? -14.645 -8.313 13.200 1.00 88.69 90 PRO A CA 1
ATOM 734 C C . PRO A 1 90 ? -16.042 -8.509 13.806 1.00 88.69 90 PRO A C 1
ATOM 736 O O . PRO A 1 90 ? -16.933 -7.685 13.605 1.00 88.69 90 PRO A O 1
ATOM 739 N N . THR A 1 91 ? -16.238 -9.613 14.528 1.00 89.56 91 THR A N 1
ATOM 740 C CA . THR A 1 91 ? -17.539 -10.031 15.066 1.00 89.56 91 THR A CA 1
ATOM 741 C C . THR A 1 91 ? -17.804 -9.527 16.479 1.00 89.56 91 THR A C 1
ATOM 743 O O . THR A 1 91 ? -18.868 -9.804 17.018 1.00 89.56 91 THR A O 1
ATOM 746 N N . SER A 1 92 ? -16.843 -8.854 17.117 1.00 92.44 92 SER A N 1
ATOM 747 C CA . SER A 1 92 ? -17.067 -8.301 18.453 1.00 92.44 92 SER A CA 1
ATOM 748 C C . SER A 1 92 ? -17.826 -6.982 18.388 1.00 92.44 92 SER A C 1
ATOM 750 O O . SER A 1 92 ? -17.633 -6.202 17.453 1.00 92.44 92 SER A O 1
ATOM 752 N N . GLU A 1 93 ? -18.630 -6.733 19.413 1.00 93.31 93 GLU A N 1
ATOM 753 C CA . GLU A 1 93 ? -19.304 -5.457 19.645 1.00 93.31 93 GLU A CA 1
ATOM 754 C C . GLU A 1 93 ? -18.306 -4.375 20.075 1.00 93.31 93 GLU A C 1
ATOM 756 O O . GLU A 1 93 ? -17.279 -4.670 20.703 1.00 93.31 93 GLU A O 1
ATOM 761 N N . ILE A 1 94 ? -18.602 -3.119 19.738 1.00 94.56 94 ILE A N 1
ATOM 762 C CA . ILE A 1 94 ? -17.752 -1.968 20.066 1.00 94.56 94 ILE A CA 1
ATOM 763 C C . ILE A 1 94 ? -17.656 -1.765 21.585 1.00 94.56 94 ILE A C 1
ATOM 765 O O . ILE A 1 94 ? -16.553 -1.541 22.097 1.00 94.56 94 ILE A O 1
ATOM 769 N N . SER A 1 95 ? -18.761 -1.942 22.311 1.00 92.19 95 SER A N 1
ATOM 770 C CA . SER A 1 95 ? -18.849 -1.859 23.779 1.00 92.19 95 SER A CA 1
ATOM 771 C C . SER A 1 95 ? -17.872 -2.792 24.512 1.00 92.19 95 SER A C 1
ATOM 773 O O . SER A 1 95 ? -17.372 -2.470 25.590 1.00 92.19 95 SER A O 1
ATOM 775 N N . GLY A 1 96 ? -17.521 -3.934 23.909 1.00 90.62 96 GLY A N 1
ATOM 776 C CA . GLY A 1 96 ? -16.537 -4.870 24.460 1.00 90.62 96 GLY A CA 1
ATOM 777 C C . GLY A 1 96 ? -15.095 -4.348 24.430 1.00 90.62 96 GLY A C 1
ATOM 778 O O . GLY A 1 96 ? -14.212 -4.910 25.087 1.00 90.62 96 GLY A O 1
ATOM 779 N N . HIS A 1 97 ? -14.836 -3.279 23.672 1.00 92.06 97 HIS A N 1
ATOM 780 C CA . HIS A 1 97 ? -13.500 -2.715 23.481 1.00 92.06 97 HIS A CA 1
ATOM 781 C C . HIS A 1 97 ? -13.385 -1.268 23.925 1.00 92.06 97 HIS A C 1
ATOM 783 O O . HIS A 1 97 ? -12.304 -0.886 24.374 1.00 92.06 97 HIS A O 1
ATOM 789 N N . PHE A 1 98 ? -14.442 -0.472 23.832 1.00 91.88 98 PHE A N 1
ATOM 790 C CA . PHE A 1 98 ? -14.417 0.948 24.161 1.00 91.88 98 PHE A CA 1
ATOM 791 C C . PHE A 1 98 ? -15.443 1.254 25.251 1.00 91.88 98 PHE A C 1
ATOM 793 O O . PHE A 1 98 ? -16.570 0.777 25.204 1.00 91.88 98 PHE A O 1
ATOM 800 N N . GLY A 1 99 ? -15.027 2.032 26.252 1.00 86.00 99 GLY A N 1
ATOM 801 C CA . GLY A 1 99 ? -15.951 2.595 27.235 1.00 86.00 99 GLY A CA 1
ATOM 802 C C . GLY A 1 99 ? -16.614 3.864 26.701 1.00 86.00 99 GLY A C 1
ATOM 803 O O . GLY A 1 99 ? -16.208 4.388 25.667 1.00 86.00 99 GLY A O 1
ATOM 804 N N . THR A 1 100 ? -17.594 4.388 27.435 1.00 79.62 100 THR A N 1
ATOM 805 C CA . THR A 1 100 ? -18.282 5.642 27.083 1.00 79.62 100 THR A CA 1
ATOM 806 C C . THR A 1 100 ? -17.422 6.889 27.294 1.00 79.62 100 THR A C 1
ATOM 808 O O . THR A 1 100 ? -17.616 7.888 26.609 1.00 79.62 100 THR A O 1
ATOM 811 N N . ASP A 1 101 ? -16.437 6.822 28.194 1.00 82.94 101 ASP A N 1
ATOM 812 C CA . ASP A 1 101 ? -15.575 7.950 28.553 1.00 82.94 101 ASP A CA 1
ATOM 813 C C . ASP A 1 101 ? -14.206 7.826 27.872 1.00 82.94 101 ASP A C 1
ATOM 815 O O . ASP A 1 101 ? -13.223 7.369 28.463 1.00 82.94 101 ASP A O 1
ATOM 819 N N . LEU A 1 102 ? -14.146 8.207 26.596 1.00 85.81 102 LEU A N 1
ATOM 820 C CA . LEU A 1 102 ? -12.915 8.182 25.807 1.00 85.81 102 LEU A CA 1
ATOM 821 C C . LEU A 1 102 ? -12.205 9.547 25.820 1.00 85.81 102 LEU A C 1
ATOM 823 O O . LEU A 1 102 ? -12.854 10.571 25.585 1.00 85.81 102 LEU A O 1
ATOM 827 N N . PRO A 1 103 ? -10.879 9.599 26.052 1.00 85.62 103 PRO A N 1
ATOM 828 C CA . PRO A 1 103 ? -10.131 10.850 25.982 1.00 85.62 103 PRO A CA 1
ATOM 829 C C . PRO A 1 103 ? -10.166 11.454 24.572 1.00 85.62 103 PRO A C 1
ATOM 831 O O . PRO A 1 103 ? -9.743 10.842 23.599 1.00 85.62 103 PRO A O 1
ATOM 834 N N . CYS A 1 104 ? -10.599 12.707 24.446 1.00 77.94 104 CYS A N 1
ATOM 835 C CA . CYS A 1 104 ? -10.700 13.377 23.144 1.00 77.94 104 CYS A CA 1
ATOM 836 C C . CYS A 1 104 ? -9.347 13.767 22.516 1.00 77.94 104 CYS A C 1
ATOM 838 O O . CYS A 1 104 ? -9.327 14.274 21.400 1.00 77.94 104 CYS A O 1
ATOM 840 N N . THR A 1 105 ? -8.230 13.537 23.212 1.00 84.88 105 THR A N 1
ATOM 841 C CA . THR A 1 105 ? -6.863 13.881 22.780 1.00 84.88 105 THR A CA 1
ATOM 842 C C . THR A 1 105 ? -6.022 12.652 22.429 1.00 84.88 105 THR A C 1
ATOM 844 O O . THR A 1 105 ? -4.791 12.720 22.434 1.00 84.88 105 THR A O 1
ATOM 847 N N . THR A 1 106 ? -6.658 11.503 22.198 1.00 91.06 106 THR A N 1
ATOM 848 C CA . THR A 1 106 ? -5.968 10.253 21.866 1.00 91.06 106 THR A CA 1
ATOM 849 C C . THR A 1 106 ? -6.538 9.614 20.614 1.00 91.06 106 THR A C 1
ATOM 851 O O . THR A 1 106 ? -7.743 9.654 20.379 1.00 91.06 106 THR A O 1
ATOM 854 N N . ILE A 1 107 ? -5.674 8.955 19.849 1.00 93.50 107 ILE A N 1
ATOM 855 C CA . ILE A 1 107 ? -6.075 8.052 18.776 1.00 93.50 107 ILE A CA 1
ATOM 856 C C . ILE A 1 107 ? -6.616 6.776 19.419 1.00 93.50 107 ILE A C 1
ATOM 858 O O . ILE A 1 107 ? -5.912 6.103 20.184 1.00 93.50 107 ILE A O 1
ATOM 862 N N . HIS A 1 108 ? -7.861 6.445 19.086 1.00 95.38 108 HIS A N 1
ATOM 863 C CA . HIS A 1 108 ? -8.557 5.256 19.574 1.00 95.38 108 HIS A CA 1
ATOM 864 C C . HIS A 1 108 ? -8.341 4.058 18.650 1.00 95.38 108 HIS A C 1
ATOM 866 O O . HIS A 1 108 ? -8.279 2.917 19.120 1.00 95.38 108 HIS A O 1
ATOM 872 N N . ILE A 1 109 ? -8.234 4.312 17.342 1.00 96.00 109 ILE A N 1
ATOM 873 C CA . ILE A 1 109 ? -8.086 3.279 16.319 1.00 96.00 109 ILE A CA 1
ATOM 874 C C . ILE A 1 109 ? -6.956 3.635 15.357 1.00 96.00 109 ILE A C 1
ATOM 876 O O . ILE A 1 109 ? -6.979 4.682 14.710 1.00 96.00 109 ILE A O 1
ATOM 880 N N . LEU A 1 110 ? -6.018 2.705 15.200 1.00 95.19 110 LEU A N 1
ATOM 881 C CA . LEU A 1 110 ? -5.108 2.670 14.063 1.00 95.19 110 LEU A CA 1
ATOM 882 C C . LEU A 1 110 ? -5.646 1.708 13.006 1.00 95.19 110 LEU A C 1
ATOM 884 O O . LEU A 1 110 ? -5.980 0.554 13.294 1.00 95.19 110 LEU A O 1
ATOM 888 N N . VAL A 1 111 ? -5.734 2.208 11.782 1.00 94.44 111 VAL A N 1
ATOM 889 C CA . VAL A 1 111 ? -6.163 1.464 10.605 1.00 94.44 111 VAL A CA 1
ATOM 890 C C . VAL A 1 111 ? -4.910 1.047 9.849 1.00 94.44 111 VAL A C 1
ATOM 892 O O . VAL A 1 111 ? -4.194 1.890 9.309 1.00 94.44 111 VAL A O 1
ATOM 895 N N . GLU A 1 112 ? -4.642 -0.252 9.838 1.00 91.31 112 GLU A N 1
ATOM 896 C CA . GLU A 1 112 ? -3.557 -0.837 9.059 1.00 91.31 112 GLU A CA 1
ATOM 897 C C . GLU A 1 112 ? -4.069 -1.100 7.643 1.00 91.31 112 GLU A C 1
ATOM 899 O O . GLU A 1 112 ? -5.070 -1.800 7.441 1.00 91.31 112 GLU A O 1
ATOM 904 N N . ILE A 1 113 ? -3.381 -0.518 6.663 1.00 81.38 113 ILE A N 1
ATOM 905 C CA . ILE A 1 113 ? -3.586 -0.861 5.260 1.00 81.38 113 ILE A CA 1
ATOM 906 C C . ILE A 1 113 ? -2.847 -2.179 5.013 1.00 81.38 113 ILE A C 1
ATOM 908 O O . ILE A 1 113 ? -1.633 -2.214 5.227 1.00 81.38 113 ILE A O 1
ATOM 912 N N . PRO A 1 114 ? -3.525 -3.251 4.562 1.00 71.31 114 PRO A N 1
ATOM 913 C CA . PRO A 1 114 ? -2.825 -4.467 4.182 1.00 71.31 114 PRO A CA 1
ATOM 914 C C . PRO A 1 114 ? -1.829 -4.131 3.073 1.00 71.31 114 PRO A C 1
ATOM 916 O O . PRO A 1 114 ? -2.186 -3.490 2.081 1.00 71.31 114 PRO A O 1
ATOM 919 N N . GLU A 1 115 ? -0.575 -4.545 3.249 1.00 64.75 115 GLU A N 1
ATOM 920 C CA . GLU A 1 115 ? 0.429 -4.424 2.200 1.00 64.75 115 GLU A CA 1
ATOM 921 C C . GLU A 1 115 ? -0.120 -5.131 0.958 1.00 64.75 115 GLU A C 1
ATOM 923 O O . GLU A 1 115 ? -0.302 -6.349 0.943 1.00 64.75 115 GLU A O 1
ATOM 928 N N . HIS A 1 116 ? -0.441 -4.370 -0.089 1.00 49.03 116 HIS A N 1
ATOM 929 C CA . HIS A 1 116 ? -0.642 -4.975 -1.393 1.00 49.03 116 HIS A CA 1
ATOM 930 C C . HIS A 1 116 ? 0.637 -5.759 -1.691 1.00 49.03 116 HIS A C 1
ATOM 932 O O . HIS A 1 116 ? 1.705 -5.153 -1.754 1.00 49.03 116 HIS A O 1
ATOM 938 N N . GLU A 1 117 ? 0.533 -7.056 -1.991 1.00 40.09 117 GLU A N 1
ATOM 939 C CA . GLU A 1 117 ? 1.633 -7.882 -2.530 1.00 40.09 117 GLU A CA 1
ATOM 940 C C . GLU A 1 117 ? 2.215 -7.343 -3.866 1.00 40.09 117 GLU A C 1
ATOM 942 O O . GLU A 1 117 ? 2.988 -8.012 -4.545 1.00 40.09 117 GLU A O 1
ATOM 947 N N . ASN A 1 118 ? 1.877 -6.109 -4.257 1.00 38.94 118 ASN A N 1
ATOM 948 C CA . ASN A 1 118 ? 2.540 -5.339 -5.300 1.00 38.94 118 ASN A CA 1
ATOM 949 C C . ASN A 1 118 ? 3.760 -4.556 -4.793 1.00 38.94 118 ASN A C 1
ATOM 951 O O . ASN A 1 118 ? 4.496 -3.997 -5.610 1.00 38.94 118 ASN A O 1
ATOM 955 N N . THR A 1 119 ? 4.043 -4.535 -3.490 1.00 35.38 119 THR A N 1
ATOM 956 C CA . THR A 1 119 ? 5.400 -4.255 -3.030 1.00 35.38 119 THR A CA 1
ATOM 957 C C . THR A 1 119 ? 6.213 -5.525 -3.224 1.00 35.38 119 THR A C 1
ATOM 959 O O . THR A 1 119 ? 6.337 -6.374 -2.345 1.00 35.38 119 THR A O 1
ATOM 962 N N . VAL A 1 120 ? 6.844 -5.634 -4.398 1.00 33.69 120 VAL A N 1
ATOM 963 C CA . VAL A 1 120 ? 8.152 -6.289 -4.466 1.00 33.69 120 VAL A CA 1
ATOM 964 C C . VAL A 1 120 ? 8.916 -5.739 -3.273 1.00 33.69 120 VAL A C 1
ATOM 966 O O . VAL A 1 120 ? 9.210 -4.544 -3.244 1.00 33.69 120 VAL A O 1
ATOM 969 N N . SER A 1 121 ? 9.123 -6.579 -2.257 1.00 34.62 121 SER A N 1
ATOM 970 C CA . SER A 1 121 ? 9.958 -6.266 -1.112 1.00 34.62 121 SER A CA 1
ATOM 971 C C . SER A 1 121 ? 11.287 -5.818 -1.696 1.00 34.62 121 SER A C 1
ATOM 973 O O . SER A 1 121 ? 12.103 -6.625 -2.149 1.00 34.62 121 SER A O 1
ATOM 975 N N . LEU A 1 122 ? 11.467 -4.501 -1.785 1.00 40.59 122 LEU A N 1
ATOM 976 C CA . LEU A 1 122 ? 12.757 -3.896 -1.997 1.00 40.59 122 LEU A CA 1
ATOM 977 C C . LEU A 1 122 ? 13.480 -4.197 -0.694 1.00 40.59 122 LEU A C 1
ATOM 979 O O . LEU A 1 122 ? 13.467 -3.382 0.228 1.00 40.59 122 LEU A O 1
ATOM 983 N N . ALA A 1 123 ? 14.041 -5.410 -0.600 1.00 36.88 123 ALA A N 1
ATOM 984 C CA . ALA A 1 123 ? 15.042 -5.768 0.390 1.00 36.88 123 ALA A CA 1
ATOM 985 C C . ALA A 1 123 ? 15.899 -4.522 0.591 1.00 36.88 123 ALA A C 1
ATOM 987 O O . ALA A 1 123 ? 16.302 -3.964 -0.435 1.00 36.88 123 ALA A O 1
ATOM 988 N N . PRO A 1 124 ? 16.082 -4.039 1.836 1.00 40.72 124 PRO A N 1
ATOM 989 C CA . PRO A 1 124 ? 16.504 -2.674 2.119 1.00 40.72 124 PRO A CA 1
ATOM 990 C C . PRO A 1 124 ? 17.686 -2.357 1.224 1.00 40.72 124 PRO A C 1
ATOM 992 O O . PRO A 1 124 ? 18.778 -2.885 1.443 1.00 40.72 124 PRO A O 1
ATOM 995 N N . LEU A 1 125 ? 17.425 -1.607 0.143 1.00 46.34 125 LEU A N 1
ATOM 996 C CA . LEU A 1 125 ? 18.426 -1.377 -0.886 1.00 46.34 125 LEU A CA 1
ATOM 997 C C . LEU A 1 125 ? 19.566 -0.706 -0.133 1.00 46.34 125 LEU A C 1
ATOM 999 O O . LEU A 1 125 ? 19.329 0.363 0.437 1.00 46.34 125 LEU A O 1
ATOM 1003 N N . PRO A 1 126 ? 20.739 -1.353 -0.017 1.00 49.28 126 PRO A N 1
ATOM 1004 C CA . PRO A 1 126 ? 21.772 -0.926 0.907 1.00 49.28 126 PRO A CA 1
ATOM 1005 C C . PRO A 1 126 ? 22.063 0.542 0.640 1.00 49.28 126 PRO A C 1
ATOM 1007 O O . PRO A 1 126 ? 22.530 0.882 -0.439 1.00 49.28 126 PRO A O 1
ATOM 1010 N N . ASN A 1 127 ? 21.672 1.384 1.601 1.00 60.03 127 ASN A N 1
ATOM 1011 C CA . ASN A 1 127 ? 21.817 2.835 1.661 1.00 60.03 127 ASN A CA 1
ATOM 1012 C C . ASN A 1 127 ? 22.193 3.467 0.302 1.00 60.03 127 ASN A C 1
ATOM 1014 O O . ASN A 1 127 ? 23.345 3.847 0.083 1.00 60.03 127 ASN A O 1
ATOM 1018 N N . LEU A 1 128 ? 21.234 3.517 -0.639 1.00 55.69 128 LEU A N 1
ATOM 1019 C CA . LEU A 1 128 ? 21.442 4.011 -2.014 1.00 55.69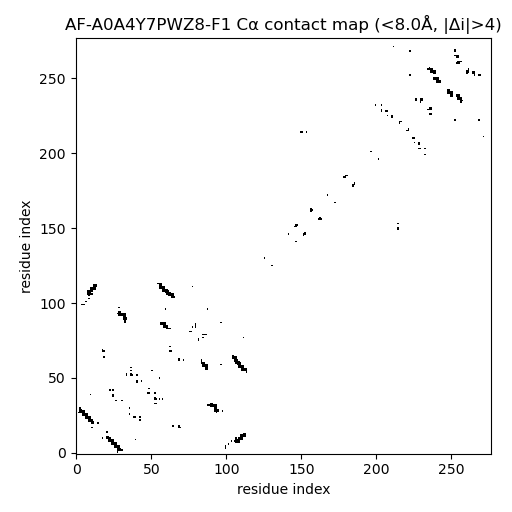 128 LEU A CA 1
ATOM 1020 C C . LEU A 1 128 ? 22.142 5.369 -2.043 1.00 55.69 128 LEU A C 1
ATOM 1022 O O . LEU A 1 128 ? 22.906 5.660 -2.960 1.00 55.69 128 LEU A O 1
ATOM 1026 N N . LEU A 1 129 ? 21.903 6.185 -1.016 1.00 55.88 129 LEU A N 1
ATOM 1027 C CA . LEU A 1 129 ? 22.555 7.468 -0.824 1.00 55.88 129 LEU A CA 1
ATOM 1028 C C . LEU A 1 129 ? 24.077 7.322 -0.682 1.00 55.88 129 LEU A C 1
ATOM 1030 O O . LEU A 1 129 ? 24.811 8.027 -1.368 1.00 55.88 129 LEU A O 1
ATOM 1034 N N . ASN A 1 130 ? 24.556 6.368 0.119 1.00 60.66 130 ASN A N 1
ATOM 1035 C CA . ASN A 1 130 ? 25.986 6.076 0.261 1.00 60.66 130 ASN A CA 1
ATOM 1036 C C . ASN A 1 130 ? 26.586 5.519 -1.032 1.00 60.66 130 ASN A C 1
ATOM 1038 O O . ASN A 1 130 ? 27.665 5.950 -1.434 1.00 60.66 130 ASN A O 1
ATOM 1042 N N . LEU A 1 131 ? 25.892 4.603 -1.715 1.00 59.41 131 LEU A N 1
ATOM 1043 C CA . LEU A 1 131 ? 26.347 4.090 -3.015 1.00 59.41 131 LEU A CA 1
ATOM 1044 C C . LEU A 1 131 ? 26.448 5.218 -4.051 1.00 59.41 131 LEU A C 1
ATOM 1046 O O . LEU A 1 131 ? 27.441 5.315 -4.774 1.00 59.41 131 LEU A O 1
ATOM 1050 N N . ARG A 1 132 ? 25.463 6.121 -4.074 1.00 64.62 132 ARG A N 1
ATOM 1051 C CA . ARG A 1 132 ? 25.435 7.292 -4.956 1.00 64.62 132 ARG A CA 1
ATOM 1052 C C . ARG A 1 132 ? 26.532 8.297 -4.614 1.00 64.62 132 ARG A C 1
ATOM 1054 O O . ARG A 1 132 ? 27.175 8.812 -5.522 1.00 64.62 132 ARG A O 1
ATOM 1061 N N . GLN A 1 133 ? 26.789 8.550 -3.333 1.00 64.38 133 GLN A N 1
ATOM 1062 C CA . GLN A 1 133 ? 27.877 9.425 -2.885 1.00 64.38 133 GLN A CA 1
ATOM 1063 C C . GLN A 1 133 ? 29.252 8.847 -3.242 1.00 64.38 133 GLN A C 1
ATOM 1065 O O . GLN A 1 133 ? 30.085 9.556 -3.805 1.00 64.38 133 GLN A O 1
ATOM 1070 N N . GLN A 1 134 ? 29.472 7.550 -3.004 1.00 65.12 134 GLN A N 1
ATOM 1071 C CA . GLN A 1 134 ? 30.702 6.857 -3.404 1.00 65.12 134 GLN A CA 1
ATOM 1072 C C . GLN A 1 134 ? 30.901 6.849 -4.924 1.00 65.12 134 GLN A C 1
ATOM 1074 O O . GLN A 1 134 ? 32.039 6.893 -5.388 1.00 65.12 134 GLN A O 1
ATOM 1079 N N . TYR A 1 135 ? 29.817 6.779 -5.703 1.00 64.38 135 TYR A N 1
ATOM 1080 C CA . TYR A 1 135 ? 29.873 6.893 -7.158 1.00 64.38 135 TYR A CA 1
ATOM 1081 C C . TYR A 1 135 ? 30.216 8.318 -7.602 1.00 64.38 135 TYR A C 1
ATOM 1083 O O . TYR A 1 135 ? 31.148 8.500 -8.379 1.00 64.38 135 TYR A O 1
ATOM 1091 N N . ASN A 1 136 ? 29.523 9.327 -7.068 1.00 67.19 136 ASN A N 1
ATOM 1092 C CA . ASN A 1 136 ? 29.768 10.732 -7.396 1.00 67.19 136 ASN A CA 1
ATOM 1093 C C . ASN A 1 136 ? 31.217 11.147 -7.099 1.00 67.19 136 ASN A C 1
ATOM 1095 O O . ASN A 1 136 ? 31.802 11.887 -7.880 1.00 67.19 136 ASN A O 1
ATOM 1099 N N . ALA A 1 137 ? 31.823 10.603 -6.039 1.00 67.62 137 ALA A N 1
ATOM 1100 C CA . ALA A 1 137 ? 33.232 10.825 -5.706 1.00 67.62 137 ALA A CA 1
ATOM 1101 C C . ALA A 1 137 ? 34.228 10.228 -6.726 1.00 67.62 137 ALA A C 1
ATOM 1103 O O . ALA A 1 137 ? 35.399 10.598 -6.726 1.00 67.62 137 ALA A O 1
ATOM 1104 N N . LYS A 1 138 ? 33.791 9.291 -7.579 1.00 65.94 138 LYS A N 1
ATOM 1105 C CA . LYS A 1 138 ? 34.608 8.662 -8.637 1.00 65.94 138 LYS A CA 1
ATOM 1106 C C . LYS A 1 138 ? 34.418 9.321 -10.004 1.00 65.94 138 LYS A C 1
ATOM 1108 O O . LYS A 1 138 ? 35.127 8.959 -10.944 1.00 65.94 138 LYS A O 1
ATOM 1113 N N . ILE A 1 139 ? 33.463 10.244 -10.138 1.00 65.69 139 ILE A N 1
ATOM 1114 C CA . ILE A 1 139 ? 33.262 11.000 -11.374 1.00 65.69 139 ILE A CA 1
ATOM 1115 C C . ILE A 1 139 ? 34.440 11.976 -11.510 1.00 65.69 139 ILE A C 1
ATOM 1117 O O . ILE A 1 139 ? 34.686 12.745 -10.582 1.00 65.69 139 ILE A O 1
ATOM 1121 N N . PRO A 1 140 ? 35.187 11.959 -12.628 1.00 66.06 140 PRO A N 1
ATOM 1122 C CA . PRO A 1 140 ? 36.260 12.924 -12.851 1.00 66.06 140 PRO A CA 1
ATOM 1123 C C . PRO A 1 140 ? 35.729 14.360 -12.754 1.00 66.06 140 PRO A C 1
ATOM 1125 O O . PRO A 1 140 ? 34.636 14.626 -13.255 1.00 66.06 140 PRO A O 1
ATOM 1128 N N . GLU A 1 141 ? 36.507 15.294 -12.194 1.00 63.03 141 GLU A N 1
ATOM 1129 C CA . GLU A 1 141 ? 36.229 16.743 -12.236 1.00 63.03 141 GLU A CA 1
ATOM 1130 C C . GLU A 1 141 ? 36.398 17.291 -13.668 1.00 63.03 141 GLU A C 1
ATOM 1132 O O . GLU A 1 141 ? 37.277 18.092 -13.977 1.00 63.03 141 GLU A O 1
ATOM 1137 N N . ALA A 1 142 ? 35.575 16.801 -14.589 1.00 60.44 142 ALA A N 1
ATOM 1138 C CA . ALA A 1 142 ? 35.451 17.301 -15.945 1.00 60.44 142 ALA A CA 1
ATOM 1139 C C . ALA A 1 142 ? 34.162 18.134 -16.055 1.00 60.44 142 ALA A C 1
ATOM 1141 O O . ALA A 1 142 ? 33.191 17.857 -15.347 1.00 60.44 142 ALA A O 1
ATOM 1142 N N . PRO A 1 143 ? 34.107 19.132 -16.957 1.00 63.38 143 PRO A N 1
ATOM 1143 C CA . PRO A 1 143 ? 32.889 19.897 -17.198 1.00 63.38 143 PRO A CA 1
ATOM 1144 C C . PRO A 1 143 ? 31.696 18.971 -17.470 1.00 63.38 143 PRO A C 1
ATOM 1146 O O . PRO A 1 143 ? 31.815 18.011 -18.237 1.00 63.38 143 PRO A O 1
ATOM 1149 N N . HIS A 1 144 ? 30.537 19.278 -16.879 1.00 54.78 144 HIS A N 1
ATOM 1150 C CA . HIS A 1 144 ? 29.315 18.468 -16.997 1.00 54.78 144 HIS A CA 1
ATOM 1151 C C . HIS A 1 144 ? 28.921 18.165 -18.455 1.00 54.78 144 HIS A C 1
ATOM 1153 O O . HIS A 1 144 ? 28.390 17.094 -18.741 1.00 54.78 144 HIS A O 1
ATOM 1159 N N . SER A 1 145 ? 29.242 19.061 -19.393 1.00 55.97 145 SER A N 1
ATOM 1160 C CA . SER A 1 145 ? 29.011 18.878 -20.830 1.00 55.97 145 SER A CA 1
ATOM 1161 C C . SER A 1 145 ? 29.851 17.756 -21.451 1.00 55.97 145 SER A C 1
ATOM 1163 O O . SER A 1 145 ? 29.379 17.068 -22.350 1.00 55.97 145 SER A O 1
ATOM 1165 N N . THR A 1 146 ? 31.068 17.514 -20.961 1.00 59.00 146 THR A N 1
ATOM 1166 C CA . THR A 1 146 ? 31.960 16.451 -21.458 1.00 59.00 146 THR A CA 1
ATOM 1167 C C . THR A 1 146 ? 31.546 15.074 -20.933 1.00 59.00 146 THR A C 1
ATOM 1169 O O . THR A 1 146 ? 31.676 14.067 -21.632 1.00 59.00 146 THR A O 1
ATOM 1172 N N . LEU A 1 147 ? 31.011 15.031 -19.709 1.00 56.00 147 LEU A N 1
ATOM 1173 C CA . LEU A 1 147 ? 30.480 13.819 -19.075 1.00 56.00 147 LEU A CA 1
ATOM 1174 C C . LEU A 1 147 ? 29.087 13.434 -19.596 1.00 56.00 147 LEU A C 1
ATOM 1176 O O . LEU A 1 147 ? 28.712 12.268 -19.503 1.00 56.00 147 LEU A O 1
ATOM 1180 N N . GLY A 1 148 ? 28.353 14.386 -20.180 1.00 53.31 148 GLY A N 1
ATOM 1181 C CA . GLY A 1 148 ? 27.072 14.149 -20.848 1.00 53.31 148 GLY A CA 1
ATOM 1182 C C . GLY A 1 148 ? 27.179 13.385 -22.174 1.00 53.31 148 GLY A C 1
ATOM 1183 O O . GLY A 1 148 ? 26.163 12.922 -22.682 1.00 53.31 148 GLY A O 1
ATOM 1184 N N . TYR A 1 149 ? 28.387 13.207 -22.731 1.00 61.91 149 TYR A N 1
ATOM 1185 C CA . TYR A 1 149 ? 28.583 12.394 -23.933 1.00 61.91 149 TYR A CA 1
ATOM 1186 C C . TYR A 1 149 ? 28.462 10.895 -23.605 1.00 61.91 149 TYR A C 1
ATOM 1188 O O . TYR A 1 149 ? 29.296 10.371 -22.854 1.00 61.91 149 TYR A O 1
ATOM 1196 N N . PRO A 1 150 ? 27.515 10.157 -24.224 1.00 58.44 150 PRO A N 1
ATOM 1197 C CA . PRO A 1 150 ? 27.252 8.753 -23.893 1.00 58.44 150 PRO A CA 1
ATOM 1198 C C . PRO A 1 150 ? 28.480 7.838 -23.993 1.00 58.44 150 PRO A C 1
ATOM 1200 O O . PRO A 1 150 ? 28.682 6.967 -23.152 1.00 58.44 150 PRO A O 1
ATOM 1203 N N . ALA A 1 151 ? 29.35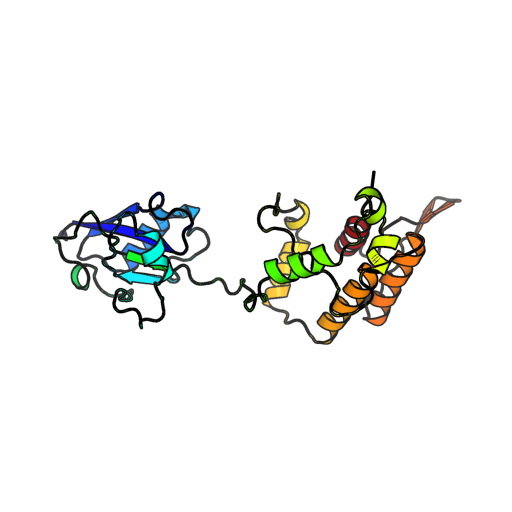9 8.067 -24.974 1.00 62.28 151 ALA A N 1
ATOM 1204 C CA . ALA A 1 151 ? 30.587 7.289 -25.151 1.00 62.28 151 ALA A CA 1
ATOM 1205 C C . ALA A 1 151 ? 31.621 7.511 -24.030 1.00 62.28 151 ALA A C 1
ATOM 1207 O O . ALA A 1 151 ? 32.392 6.605 -23.702 1.00 62.28 151 ALA A O 1
ATOM 1208 N N . THR A 1 152 ? 31.659 8.711 -23.446 1.00 62.88 152 THR A N 1
ATOM 1209 C CA . THR A 1 152 ? 32.512 9.041 -22.296 1.00 62.88 152 THR A CA 1
ATOM 1210 C C . THR A 1 152 ? 31.932 8.425 -21.029 1.00 62.88 152 THR A C 1
ATOM 1212 O O . THR A 1 152 ? 32.660 7.789 -20.271 1.00 62.88 152 THR A O 1
ATOM 1215 N N . PHE A 1 153 ? 30.613 8.529 -20.859 1.00 63.44 153 PHE A N 1
ATOM 1216 C CA . PHE A 1 153 ? 29.875 7.949 -19.742 1.00 63.44 153 PHE A CA 1
ATOM 1217 C C . PHE A 1 153 ? 29.982 6.415 -19.694 1.00 63.44 153 PHE A C 1
ATOM 1219 O O . PHE A 1 153 ? 30.310 5.850 -18.653 1.00 63.44 153 PHE A O 1
ATOM 1226 N N . TRP A 1 154 ? 29.832 5.737 -20.836 1.00 61.03 154 TRP A N 1
ATOM 1227 C CA . TRP A 1 154 ? 29.989 4.281 -20.959 1.00 61.03 154 TRP A CA 1
ATOM 1228 C C . TRP A 1 154 ? 31.365 3.781 -20.497 1.00 61.03 154 TRP A C 1
ATOM 1230 O O . TRP A 1 154 ? 31.476 2.770 -19.804 1.00 61.03 154 TRP A O 1
ATOM 1240 N N . LYS A 1 155 ? 32.444 4.503 -20.834 1.00 68.44 155 LYS A N 1
ATOM 1241 C CA . LYS A 1 155 ? 33.814 4.115 -20.448 1.00 68.44 155 LYS A CA 1
ATOM 1242 C C . LYS A 1 155 ? 34.027 4.104 -18.931 1.00 68.44 155 LYS A C 1
ATOM 1244 O O . LYS A 1 155 ? 34.938 3.413 -18.477 1.00 68.44 155 LYS A O 1
ATOM 1249 N N . ILE A 1 156 ? 33.200 4.829 -18.179 1.00 64.69 156 ILE A N 1
ATOM 1250 C CA . ILE A 1 156 ? 33.246 4.923 -16.715 1.00 64.69 156 ILE A CA 1
ATOM 1251 C C . ILE A 1 156 ? 32.535 3.717 -16.055 1.00 64.69 156 ILE A C 1
ATOM 1253 O O . ILE A 1 156 ? 32.830 3.390 -14.911 1.00 64.69 156 ILE A O 1
ATOM 1257 N N . GLN A 1 157 ? 31.673 2.988 -16.780 1.00 62.53 157 GLN A N 1
ATOM 1258 C CA . GLN A 1 157 ? 30.820 1.901 -16.256 1.00 62.53 157 GLN A CA 1
ATOM 1259 C C . GLN A 1 157 ? 31.372 0.472 -16.469 1.00 62.53 157 GLN A C 1
ATOM 1261 O O . GLN A 1 157 ? 30.631 -0.505 -16.394 1.00 62.53 157 GLN A O 1
ATOM 1266 N N . LYS A 1 158 ? 32.668 0.316 -16.765 1.00 58.34 158 LYS A N 1
ATOM 1267 C CA . LYS A 1 158 ? 33.264 -0.928 -17.303 1.00 58.34 158 LYS A CA 1
ATOM 1268 C C . LYS A 1 158 ? 33.301 -2.161 -16.381 1.00 58.34 158 LYS A C 1
ATOM 1270 O O . LYS A 1 158 ? 33.754 -3.207 -16.841 1.00 58.34 158 LYS A O 1
ATOM 1275 N N . THR A 1 159 ? 32.864 -2.094 -15.124 1.00 53.34 159 THR A N 1
ATOM 1276 C CA . THR A 1 159 ? 32.814 -3.281 -14.244 1.00 53.34 159 THR A CA 1
ATOM 1277 C C . THR A 1 159 ? 31.394 -3.562 -13.756 1.00 53.34 159 THR A C 1
ATOM 1279 O O . THR A 1 159 ? 30.610 -2.640 -13.543 1.00 53.34 159 THR A O 1
ATOM 1282 N N . ASP A 1 160 ? 31.044 -4.840 -13.570 1.00 48.72 160 ASP A N 1
ATOM 1283 C CA . ASP A 1 160 ? 29.679 -5.259 -13.201 1.00 48.72 160 ASP A CA 1
ATOM 1284 C C . ASP A 1 160 ? 29.206 -4.721 -11.839 1.00 48.72 160 ASP A C 1
ATOM 1286 O O . ASP A 1 160 ? 28.006 -4.597 -11.612 1.00 48.72 160 ASP A O 1
ATOM 1290 N N . THR A 1 161 ? 30.123 -4.311 -10.958 1.00 49.03 161 THR A N 1
ATOM 1291 C CA . THR A 1 161 ? 29.817 -3.643 -9.679 1.00 49.03 161 THR A CA 1
ATOM 1292 C C . THR A 1 161 ? 29.623 -2.123 -9.803 1.00 49.03 161 THR A C 1
ATOM 1294 O O . THR 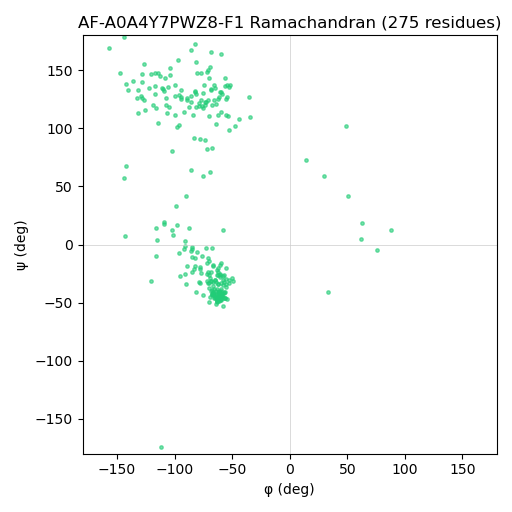A 1 161 ? 29.328 -1.462 -8.809 1.00 49.03 161 THR A O 1
ATOM 1297 N N . GLN A 1 162 ? 29.785 -1.553 -11.005 1.00 51.22 162 GLN A N 1
ATOM 1298 C CA . GLN A 1 162 ? 29.701 -0.112 -11.304 1.00 51.22 162 GLN A CA 1
ATOM 1299 C C . GLN A 1 162 ? 28.538 0.260 -12.238 1.00 51.22 162 GLN A C 1
ATOM 1301 O O . GLN A 1 162 ? 28.406 1.427 -12.617 1.00 51.22 162 GLN A O 1
ATOM 1306 N N . LYS A 1 163 ? 27.689 -0.701 -12.620 1.00 54.28 163 LYS A N 1
ATOM 1307 C CA . LYS A 1 163 ? 26.489 -0.417 -13.416 1.00 54.28 163 LYS A CA 1
ATOM 1308 C C . LYS A 1 163 ? 25.500 0.384 -12.575 1.00 54.28 163 LYS A C 1
ATOM 1310 O O . LYS A 1 163 ? 25.060 -0.060 -11.518 1.00 54.28 163 LYS A O 1
ATOM 1315 N N . ILE A 1 164 ? 25.159 1.579 -13.045 1.00 55.66 164 ILE A N 1
ATOM 1316 C CA . ILE A 1 164 ? 24.186 2.428 -12.364 1.00 55.66 164 ILE A CA 1
ATOM 1317 C C . ILE A 1 164 ? 22.792 1.862 -12.620 1.00 55.66 164 ILE A C 1
ATOM 1319 O O . ILE A 1 164 ? 22.320 1.856 -13.755 1.00 55.66 164 ILE A O 1
ATOM 1323 N N . VAL A 1 165 ? 22.111 1.453 -11.554 1.00 52.16 165 VAL A N 1
ATOM 1324 C CA . VAL A 1 165 ? 20.659 1.273 -11.572 1.00 52.16 165 VAL A CA 1
ATOM 1325 C C . VAL A 1 165 ? 20.062 2.655 -11.329 1.00 52.16 165 VAL A C 1
ATOM 1327 O O . VAL A 1 165 ? 19.934 3.095 -10.188 1.00 52.16 165 VAL A O 1
ATOM 1330 N N . TRP A 1 166 ? 19.786 3.404 -12.399 1.00 53.25 166 TRP A N 1
ATOM 1331 C CA . TRP A 1 166 ? 19.036 4.654 -12.278 1.00 53.25 166 TRP A CA 1
ATOM 1332 C C . TRP A 1 166 ? 17.582 4.299 -11.966 1.00 53.25 166 TRP A C 1
ATOM 1334 O O . TRP A 1 166 ? 16.740 4.248 -12.858 1.00 53.25 166 TRP A O 1
ATOM 1344 N N . SER A 1 167 ? 17.280 4.033 -10.698 1.00 44.41 167 SER A N 1
ATOM 1345 C CA . SER A 1 167 ? 15.898 4.075 -10.235 1.00 44.41 167 SER A CA 1
ATOM 1346 C C . SER A 1 167 ? 15.417 5.518 -10.386 1.00 44.41 167 SER A C 1
ATOM 1348 O O . SER A 1 167 ? 16.030 6.445 -9.846 1.00 44.41 167 SER A O 1
ATOM 1350 N N . ARG A 1 168 ? 14.361 5.724 -11.177 1.00 43.78 168 ARG A N 1
ATOM 1351 C CA . ARG A 1 168 ? 13.693 7.023 -11.311 1.00 43.78 168 ARG A CA 1
ATOM 1352 C C . ARG A 1 168 ? 13.248 7.485 -9.907 1.00 43.78 168 ARG A C 1
ATOM 1354 O O . ARG A 1 168 ? 12.754 6.645 -9.155 1.00 43.78 168 ARG A O 1
ATOM 1361 N N . PRO A 1 169 ? 13.432 8.765 -9.525 1.00 41.91 169 PRO A N 1
ATOM 1362 C CA . PRO A 1 169 ? 12.884 9.281 -8.273 1.00 41.91 169 PRO A CA 1
ATOM 1363 C C . PRO A 1 169 ? 11.373 9.010 -8.218 1.00 41.91 169 PRO A C 1
ATOM 1365 O O . PRO A 1 169 ? 10.716 9.236 -9.238 1.00 41.91 169 PRO A O 1
ATOM 1368 N N . PRO A 1 170 ? 10.814 8.564 -7.079 1.00 41.16 170 PRO A N 1
ATOM 1369 C CA . PRO A 1 170 ? 9.378 8.304 -6.951 1.00 41.16 170 PRO A CA 1
ATOM 1370 C C . PRO A 1 170 ? 8.523 9.524 -7.323 1.00 41.16 170 PRO A C 1
ATOM 1372 O O . PRO A 1 170 ? 7.471 9.385 -7.934 1.00 41.16 170 PRO A O 1
ATOM 1375 N N . GLU A 1 171 ? 9.011 10.737 -7.042 1.00 39.91 171 GLU A N 1
ATOM 1376 C CA . GLU A 1 171 ? 8.291 11.980 -7.356 1.00 39.91 171 GLU A CA 1
ATOM 1377 C C . GLU A 1 171 ? 8.252 12.313 -8.861 1.00 39.91 171 GLU A C 1
ATOM 1379 O O . GLU A 1 171 ? 7.465 13.153 -9.293 1.00 39.91 171 GLU A O 1
ATOM 1384 N N . ALA A 1 172 ? 9.099 11.673 -9.676 1.00 45.03 172 ALA A N 1
ATOM 1385 C CA . ALA A 1 172 ? 9.131 11.853 -11.126 1.00 45.03 172 ALA A CA 1
ATOM 1386 C C . ALA A 1 172 ? 8.159 10.910 -11.860 1.00 45.03 172 ALA A C 1
ATOM 1388 O O . ALA A 1 172 ? 8.253 10.767 -13.083 1.00 45.03 172 ALA A O 1
ATOM 1389 N N . ASP A 1 173 ? 7.223 10.274 -11.152 1.00 44.16 173 ASP A N 1
ATOM 1390 C CA . ASP A 1 173 ? 6.118 9.497 -11.723 1.00 44.16 173 ASP A CA 1
ATOM 1391 C C . ASP A 1 173 ? 5.033 10.430 -12.302 1.00 44.16 173 ASP A C 1
ATOM 1393 O O . ASP A 1 173 ? 3.881 10.495 -11.878 1.00 44.16 173 ASP A O 1
ATOM 1397 N N . ALA A 1 174 ? 5.442 11.267 -13.256 1.00 44.66 174 ALA A N 1
ATOM 1398 C CA . ALA A 1 174 ? 4.547 12.158 -13.967 1.00 44.66 174 ALA A CA 1
ATOM 1399 C C . ALA A 1 174 ? 3.737 11.362 -14.995 1.00 44.66 174 ALA A C 1
ATOM 1401 O O . ALA A 1 174 ? 4.301 10.826 -15.947 1.00 44.66 174 ALA A O 1
ATOM 1402 N N . THR A 1 175 ? 2.415 11.391 -14.801 1.00 46.56 175 THR A N 1
ATOM 1403 C CA . THR A 1 175 ? 1.337 10.975 -15.713 1.00 46.56 175 THR A CA 1
ATOM 1404 C C . THR A 1 175 ? 1.537 9.594 -16.326 1.00 46.56 175 THR A C 1
ATOM 1406 O O . THR A 1 175 ? 2.240 9.448 -17.323 1.00 46.56 175 THR A O 1
ATOM 1409 N N . ILE A 1 176 ? 0.823 8.606 -15.770 1.00 47.62 176 ILE A N 1
ATOM 1410 C CA . ILE A 1 176 ? 0.536 7.305 -16.393 1.00 47.62 176 ILE A CA 1
ATOM 1411 C C . ILE A 1 176 ? 0.379 7.530 -17.904 1.00 47.62 176 ILE A C 1
ATOM 1413 O O . ILE A 1 176 ? -0.591 8.180 -18.315 1.00 47.62 176 ILE A O 1
ATOM 1417 N N . PRO A 1 177 ? 1.334 7.070 -18.735 1.00 49.28 177 PRO A N 1
ATOM 1418 C CA . PRO A 1 177 ? 1.267 7.289 -20.167 1.00 49.28 177 PRO A CA 1
ATOM 1419 C C . PRO A 1 177 ? -0.092 6.822 -20.679 1.00 49.28 177 PRO A C 1
ATOM 1421 O O . PRO A 1 177 ? -0.545 5.740 -20.305 1.00 49.28 177 PRO A O 1
ATOM 1424 N N . VAL A 1 178 ? -0.753 7.600 -21.546 1.00 49.19 178 VAL A N 1
ATOM 1425 C CA . VAL A 1 178 ? -2.078 7.227 -22.086 1.00 49.19 178 VAL A CA 1
ATOM 1426 C C . VAL A 1 178 ? -2.058 5.839 -22.750 1.00 49.19 178 VAL A C 1
ATOM 1428 O O . VAL A 1 178 ? -3.087 5.179 -22.879 1.00 49.19 178 VAL A O 1
ATOM 1431 N N . THR A 1 179 ? -0.862 5.371 -23.123 1.00 53.06 179 THR A N 1
ATOM 1432 C CA . THR A 1 179 ? -0.590 4.026 -23.619 1.00 53.06 179 THR A CA 1
ATOM 1433 C C . THR A 1 179 ? -0.991 2.929 -22.633 1.00 53.06 179 THR A C 1
ATOM 1435 O O . THR A 1 179 ? -1.454 1.903 -23.110 1.00 53.06 179 THR A O 1
ATOM 1438 N N . LEU A 1 180 ? -0.960 3.130 -21.308 1.00 52.34 180 LEU A N 1
ATOM 1439 C CA . LEU A 1 180 ? -1.427 2.138 -20.320 1.00 52.34 180 LEU A CA 1
ATOM 1440 C C . LEU A 1 180 ? -2.944 1.872 -20.373 1.00 52.34 180 LEU A C 1
ATOM 1442 O O . LEU A 1 180 ? -3.390 0.818 -19.924 1.00 52.34 180 LEU A O 1
ATOM 1446 N N . TYR A 1 181 ? -3.743 2.756 -20.985 1.00 53.28 181 TYR A N 1
ATOM 1447 C CA . TYR A 1 181 ? -5.164 2.487 -21.261 1.00 53.28 181 TYR A CA 1
ATOM 1448 C C . TYR A 1 181 ? -5.384 1.623 -22.513 1.00 53.28 181 TYR A C 1
ATOM 1450 O O . TYR A 1 181 ? -6.515 1.217 -22.800 1.00 53.28 181 TYR A O 1
ATOM 1458 N N . HIS A 1 182 ? -4.331 1.321 -23.280 1.00 64.94 182 HIS A N 1
ATOM 1459 C CA . HIS A 1 182 ? -4.445 0.433 -24.428 1.00 64.94 182 HIS A CA 1
ATOM 1460 C C . HIS A 1 182 ? -4.737 -0.995 -23.947 1.00 64.94 182 HIS A C 1
ATOM 1462 O O . HIS A 1 182 ? -4.069 -1.512 -23.052 1.00 64.94 182 HIS A O 1
ATOM 1468 N N . ARG A 1 183 ? -5.723 -1.663 -24.570 1.00 65.94 183 ARG A N 1
ATOM 1469 C CA . ARG A 1 183 ? -6.217 -2.997 -24.159 1.00 65.94 183 ARG A CA 1
ATOM 1470 C C . ARG A 1 183 ? -5.108 -4.037 -23.968 1.00 65.94 183 ARG A C 1
ATOM 1472 O O . ARG A 1 183 ? -5.255 -4.923 -23.138 1.00 65.94 183 ARG A O 1
ATOM 1479 N N . ILE A 1 184 ? -4.001 -3.903 -24.701 1.00 63.88 184 ILE A N 1
ATOM 1480 C CA . ILE A 1 184 ? -2.841 -4.794 -24.586 1.00 63.88 184 ILE A CA 1
ATOM 1481 C C . ILE A 1 184 ? -2.160 -4.730 -23.210 1.00 63.88 184 ILE A C 1
ATOM 1483 O O . ILE A 1 184 ? -1.680 -5.752 -22.742 1.00 63.88 184 ILE A O 1
ATOM 1487 N N . PHE A 1 185 ? -2.156 -3.576 -22.532 1.00 62.47 185 PHE A N 1
ATOM 1488 C CA . PHE A 1 185 ? -1.569 -3.453 -21.195 1.00 62.47 185 PHE A CA 1
ATOM 1489 C C . PHE A 1 185 ? -2.498 -3.999 -20.114 1.00 62.47 185 PHE A C 1
ATOM 1491 O O . PHE A 1 185 ? -2.017 -4.588 -19.154 1.00 62.47 185 PHE A O 1
ATOM 1498 N N . ARG A 1 186 ? -3.824 -3.896 -20.294 1.00 66.06 186 ARG A N 1
ATOM 1499 C CA . ARG A 1 186 ? -4.775 -4.627 -19.440 1.00 66.06 186 ARG A CA 1
ATOM 1500 C C . ARG A 1 186 ? -4.558 -6.134 -19.566 1.00 66.06 186 ARG A C 1
ATOM 1502 O O . ARG A 1 186 ? -4.440 -6.802 -18.549 1.00 66.06 186 ARG A O 1
ATOM 1509 N N . GLN A 1 187 ? -4.454 -6.634 -20.800 1.00 70.88 187 GLN A N 1
ATOM 1510 C CA . GLN A 1 187 ? -4.166 -8.047 -21.042 1.00 70.88 187 GLN A CA 1
ATOM 1511 C C . GLN A 1 187 ? -2.838 -8.456 -20.400 1.00 70.88 187 GLN A C 1
ATOM 1513 O O . GLN A 1 187 ? -2.806 -9.454 -19.704 1.00 70.88 187 GLN A O 1
ATOM 1518 N N . PHE A 1 188 ? -1.784 -7.649 -20.541 1.00 70.50 188 PHE A N 1
ATOM 1519 C CA . PHE A 1 188 ? -0.503 -7.897 -19.881 1.00 70.50 188 PHE A CA 1
ATOM 1520 C C . PHE A 1 188 ? -0.629 -7.990 -18.351 1.00 70.50 188 PHE A C 1
ATOM 1522 O O . PHE A 1 188 ? -0.097 -8.918 -17.757 1.00 70.50 188 PHE A O 1
ATOM 1529 N N . VAL A 1 189 ? -1.362 -7.073 -17.705 1.00 67.44 189 VAL A N 1
ATOM 1530 C CA . VAL A 1 189 ? -1.598 -7.124 -16.249 1.00 67.44 189 VAL A CA 1
ATOM 1531 C C . VAL A 1 189 ? -2.361 -8.389 -15.851 1.00 67.44 189 VAL A C 1
ATOM 1533 O O . VAL A 1 189 ? -2.038 -9.010 -14.839 1.00 67.44 189 VAL A O 1
ATOM 1536 N N . ASP A 1 190 ? -3.359 -8.791 -16.635 1.00 74.00 190 ASP A N 1
ATOM 1537 C CA . ASP A 1 190 ? -4.106 -10.025 -16.386 1.00 74.00 190 ASP A CA 1
ATOM 1538 C C . ASP A 1 190 ? -3.261 -11.283 -16.661 1.00 74.00 190 ASP A C 1
ATOM 1540 O O . ASP A 1 190 ? -3.382 -12.274 -15.935 1.00 74.00 190 ASP A O 1
ATOM 1544 N N . ASP A 1 191 ? -2.350 -11.233 -17.634 1.00 72.50 191 ASP A N 1
ATOM 1545 C CA . ASP A 1 191 ? -1.374 -12.289 -17.904 1.00 72.50 191 ASP A CA 1
ATOM 1546 C C . ASP A 1 191 ? -0.383 -12.409 -16.735 1.00 72.50 191 ASP A C 1
ATOM 1548 O O . ASP A 1 191 ? -0.119 -13.517 -16.280 1.00 72.50 191 ASP A O 1
ATOM 1552 N N . CYS A 1 192 ? 0.089 -11.295 -16.160 1.00 70.31 192 CYS A N 1
ATOM 1553 C CA . CYS A 1 192 ? 0.971 -11.296 -14.984 1.00 70.31 192 CYS A CA 1
ATOM 1554 C C . CYS A 1 192 ? 0.345 -11.951 -13.743 1.00 70.31 192 CYS A C 1
ATOM 1556 O O . CYS A 1 192 ? 1.073 -12.501 -12.923 1.00 70.31 192 CYS A O 1
ATOM 1558 N N . LYS A 1 193 ? -0.988 -11.934 -13.599 1.00 74.31 193 LYS A N 1
ATOM 1559 C CA . LYS A 1 193 ? -1.673 -12.639 -12.497 1.00 74.31 193 LYS A CA 1
ATOM 1560 C C . LYS A 1 193 ? -1.614 -14.160 -12.643 1.00 74.31 193 LYS A C 1
ATOM 1562 O O . LYS A 1 193 ? -1.716 -14.872 -11.651 1.00 74.31 193 LYS A O 1
ATOM 1567 N N . ASN A 1 194 ? -1.492 -14.652 -13.876 1.00 79.56 194 ASN A N 1
ATOM 1568 C CA . ASN A 1 194 ? -1.632 -16.070 -14.208 1.00 79.56 194 ASN A CA 1
ATOM 1569 C C . ASN A 1 194 ? -0.342 -16.699 -14.759 1.00 79.56 194 ASN A C 1
ATOM 1571 O O . ASN A 1 194 ? -0.267 -17.920 -14.896 1.00 79.56 194 ASN A O 1
ATOM 1575 N N . HIS A 1 195 ? 0.673 -15.890 -15.070 1.00 79.00 195 HIS A N 1
ATOM 1576 C CA . HIS A 1 195 ? 1.956 -16.322 -15.614 1.00 79.00 195 HIS A CA 1
ATOM 1577 C C . HIS A 1 195 ? 3.081 -15.998 -14.636 1.00 79.00 195 HIS A C 1
ATOM 1579 O O . HIS A 1 195 ? 3.362 -14.833 -14.360 1.00 79.00 195 HIS A O 1
ATOM 1585 N N . GLN A 1 196 ? 3.768 -17.029 -14.144 1.00 79.25 196 GLN A N 1
ATOM 1586 C CA . GLN A 1 196 ? 5.006 -16.836 -13.396 1.00 79.25 196 GLN A CA 1
ATOM 1587 C C . GLN A 1 196 ? 6.191 -16.748 -14.367 1.00 79.25 196 GLN A C 1
ATOM 1589 O O . GLN A 1 196 ? 6.354 -17.652 -15.192 1.00 79.25 196 GLN A O 1
ATOM 1594 N N . PRO A 1 197 ? 7.035 -15.700 -14.272 1.00 82.00 197 PRO A N 1
ATOM 1595 C CA . PRO A 1 197 ? 8.234 -15.588 -15.090 1.00 82.00 197 PRO A CA 1
ATOM 1596 C C . PRO A 1 197 ? 9.119 -16.826 -14.958 1.00 82.00 197 PRO A C 1
ATOM 1598 O O . PRO A 1 197 ? 9.496 -17.235 -13.860 1.00 82.00 197 PRO A O 1
ATOM 1601 N N . THR A 1 198 ? 9.471 -17.410 -16.095 1.00 85.00 198 THR A N 1
ATOM 1602 C CA . THR A 1 198 ? 10.375 -18.557 -16.160 1.00 85.00 198 THR A CA 1
ATOM 1603 C C . THR A 1 198 ? 11.836 -18.105 -16.185 1.00 85.00 198 THR A C 1
ATOM 1605 O O . THR A 1 198 ? 12.153 -16.945 -16.463 1.00 85.00 198 THR A O 1
ATOM 1608 N N . ASP A 1 199 ? 12.770 -19.035 -15.982 1.00 80.88 199 ASP A N 1
ATOM 1609 C CA . ASP A 1 199 ? 14.203 -18.758 -16.165 1.00 80.88 199 ASP A CA 1
ATOM 1610 C C . ASP A 1 199 ? 14.526 -18.261 -17.580 1.00 80.88 199 ASP A C 1
ATOM 1612 O O . ASP A 1 199 ? 15.422 -17.434 -17.767 1.00 80.88 199 ASP A O 1
ATOM 1616 N N . LYS A 1 200 ? 13.767 -18.726 -18.582 1.00 82.81 200 LYS A N 1
ATOM 1617 C CA . LYS A 1 200 ? 13.898 -18.276 -19.969 1.00 82.81 200 LYS A CA 1
ATOM 1618 C C . LYS A 1 200 ? 13.463 -16.816 -20.122 1.00 82.81 200 LYS A C 1
ATOM 1620 O O . LYS A 1 200 ? 14.174 -16.047 -20.766 1.00 82.81 200 LYS A O 1
ATOM 1625 N N . ASP A 1 201 ? 12.356 -16.427 -19.491 1.00 78.38 201 ASP A N 1
ATOM 1626 C CA . ASP A 1 201 ? 11.862 -15.044 -19.505 1.00 78.38 201 ASP A CA 1
ATOM 1627 C C . ASP A 1 201 ? 12.875 -14.105 -18.833 1.00 78.38 201 ASP A C 1
ATOM 1629 O O . ASP A 1 201 ? 13.265 -13.081 -19.395 1.00 78.38 201 ASP A O 1
ATOM 1633 N N . ASN A 1 202 ? 13.393 -14.505 -17.669 1.00 77.94 202 ASN A N 1
ATOM 1634 C CA . ASN A 1 202 ? 14.410 -13.746 -16.940 1.00 77.94 202 ASN A CA 1
ATOM 1635 C C . ASN A 1 202 ? 15.723 -13.617 -17.726 1.00 77.94 202 ASN A C 1
ATOM 1637 O O . ASN A 1 202 ? 16.360 -12.559 -17.702 1.00 77.94 202 ASN A O 1
ATOM 1641 N N . LYS A 1 203 ? 16.135 -14.674 -18.436 1.00 83.25 203 LYS A N 1
ATOM 1642 C CA . LYS A 1 203 ? 17.308 -14.643 -19.316 1.00 83.25 203 LYS A CA 1
ATOM 1643 C C . LYS A 1 203 ? 17.112 -13.645 -20.459 1.00 83.25 203 LYS A C 1
ATOM 1645 O O . LYS A 1 203 ? 17.970 -12.781 -20.633 1.00 83.25 203 LYS A O 1
ATOM 1650 N N . LEU A 1 204 ? 15.977 -13.705 -21.159 1.00 83.06 204 LEU A N 1
ATOM 1651 C CA . LEU A 1 204 ? 15.640 -12.765 -22.231 1.00 83.06 204 LEU A CA 1
ATOM 1652 C C . LEU A 1 204 ? 15.669 -11.311 -21.732 1.00 83.06 204 LEU A C 1
ATOM 1654 O O . LEU A 1 204 ? 16.287 -10.455 -22.361 1.00 83.06 204 LEU A O 1
ATOM 1658 N N . VAL A 1 205 ? 15.063 -11.025 -20.575 1.00 77.12 205 VAL A N 1
ATOM 1659 C CA . VAL A 1 205 ? 15.068 -9.672 -19.988 1.00 77.12 205 VAL A CA 1
ATOM 1660 C C . VAL A 1 205 ? 16.489 -9.192 -19.693 1.00 77.12 205 VAL A C 1
ATOM 1662 O O . VAL A 1 205 ? 16.809 -8.030 -19.952 1.00 77.12 205 VAL A O 1
ATOM 1665 N N . ARG A 1 206 ? 17.368 -10.058 -19.178 1.00 74.44 206 ARG A N 1
ATOM 1666 C CA . ARG A 1 206 ? 18.774 -9.706 -18.911 1.00 74.44 206 ARG A CA 1
ATOM 1667 C C . ARG A 1 206 ? 19.562 -9.460 -20.195 1.00 74.44 206 ARG A C 1
ATOM 1669 O O . ARG A 1 206 ? 20.319 -8.494 -20.237 1.00 74.44 206 ARG A O 1
ATOM 1676 N N . GLU A 1 207 ? 19.373 -10.287 -21.222 1.00 80.88 207 GLU A N 1
ATOM 1677 C CA . GLU A 1 207 ? 20.003 -10.117 -22.541 1.00 80.88 207 GLU A CA 1
ATOM 1678 C C . GLU A 1 207 ? 19.573 -8.799 -23.187 1.00 80.88 207 GLU A C 1
ATOM 1680 O O . GLU A 1 207 ? 20.423 -7.992 -23.564 1.00 80.88 207 GLU A O 1
ATOM 1685 N N . LEU A 1 208 ? 18.265 -8.526 -23.205 1.00 80.44 208 LEU A N 1
ATOM 1686 C CA . LEU A 1 208 ? 17.721 -7.259 -23.686 1.00 80.44 208 LEU A CA 1
ATOM 1687 C C . LEU A 1 208 ? 18.266 -6.080 -22.882 1.00 80.44 208 LEU A C 1
ATOM 1689 O O . LEU A 1 208 ? 18.721 -5.106 -23.465 1.00 80.44 208 LEU A O 1
ATOM 1693 N N . THR A 1 209 ? 18.271 -6.159 -21.551 1.00 71.50 209 THR A N 1
ATOM 1694 C CA . THR A 1 209 ? 18.778 -5.080 -20.687 1.00 71.50 209 THR A CA 1
ATOM 1695 C C . THR A 1 209 ? 20.260 -4.807 -20.944 1.00 71.50 209 THR A C 1
ATOM 1697 O O . THR A 1 209 ? 20.675 -3.649 -21.040 1.00 71.50 209 THR A O 1
ATOM 1700 N N . ALA A 1 210 ? 21.064 -5.864 -21.085 1.00 74.06 210 ALA A N 1
ATOM 1701 C CA . ALA A 1 210 ? 22.485 -5.758 -21.382 1.00 74.06 210 ALA A CA 1
ATOM 1702 C C . ALA A 1 210 ? 22.719 -5.112 -22.751 1.00 74.06 210 ALA A C 1
ATOM 1704 O O . ALA A 1 210 ? 23.497 -4.163 -22.833 1.00 74.06 210 ALA A O 1
ATOM 1705 N N . ALA A 1 211 ? 22.022 -5.569 -23.794 1.00 78.50 211 ALA A N 1
ATOM 1706 C CA . ALA A 1 211 ? 22.126 -5.016 -25.141 1.00 78.50 211 ALA A CA 1
ATOM 1707 C C . ALA A 1 211 ? 21.616 -3.573 -25.217 1.00 78.50 211 ALA A C 1
ATOM 1709 O O . ALA A 1 211 ? 22.289 -2.712 -25.775 1.00 78.50 211 ALA A O 1
ATOM 1710 N N . MET A 1 212 ? 20.481 -3.264 -24.583 1.00 68.50 212 MET A N 1
ATOM 1711 C CA . MET A 1 212 ? 19.923 -1.909 -24.531 1.00 68.50 212 MET A CA 1
ATOM 1712 C C . MET A 1 212 ? 20.836 -0.909 -23.821 1.00 68.50 212 MET A C 1
ATOM 1714 O O . MET A 1 212 ? 20.749 0.284 -24.103 1.00 68.50 212 MET A O 1
ATOM 1718 N N . SER A 1 213 ? 21.716 -1.392 -22.942 1.00 67.31 213 SER A N 1
ATOM 1719 C CA . SER A 1 213 ? 22.716 -0.573 -22.252 1.00 67.31 213 SER A CA 1
ATOM 1720 C C . SER A 1 213 ? 23.971 -0.306 -23.094 1.00 67.31 213 SER A C 1
ATOM 1722 O O . SER A 1 213 ? 24.792 0.520 -22.699 1.00 67.31 213 SER A O 1
ATOM 1724 N N . GLN A 1 214 ? 24.157 -0.994 -24.227 1.00 73.38 214 GLN A N 1
ATOM 1725 C CA . GLN A 1 214 ? 25.318 -0.804 -25.099 1.00 73.38 214 GLN A CA 1
ATOM 1726 C C . GLN A 1 214 ? 25.159 0.404 -26.029 1.00 73.38 214 GLN A C 1
ATOM 1728 O O . GLN A 1 214 ? 24.057 0.848 -26.352 1.00 73.38 214 GLN A O 1
ATOM 1733 N N . PHE A 1 215 ? 26.295 0.925 -26.499 1.00 74.06 215 PHE A N 1
ATOM 1734 C CA . PHE A 1 215 ? 26.330 1.989 -27.494 1.00 74.06 215 PHE A CA 1
ATOM 1735 C C . PHE A 1 215 ? 26.465 1.409 -28.903 1.00 74.06 215 PHE A C 1
ATOM 1737 O O . PHE A 1 215 ? 27.427 0.698 -29.194 1.00 74.06 215 PHE A O 1
ATOM 1744 N N . PHE A 1 216 ? 25.543 1.777 -29.791 1.00 75.00 216 PHE A N 1
ATOM 1745 C CA . PHE A 1 216 ? 25.560 1.360 -31.191 1.00 75.00 216 PHE A CA 1
ATOM 1746 C C . PHE A 1 216 ? 25.922 2.535 -32.102 1.00 75.00 216 PHE A C 1
ATOM 1748 O O . PHE A 1 216 ? 25.485 3.659 -31.854 1.00 75.00 216 PHE A O 1
ATOM 1755 N N . PRO A 1 217 ? 26.688 2.297 -33.179 1.00 72.00 217 PRO A N 1
ATOM 1756 C CA . PRO A 1 217 ? 27.131 3.359 -34.081 1.00 72.00 217 PRO A CA 1
ATOM 1757 C C . PRO A 1 217 ? 25.987 3.976 -34.898 1.00 72.00 217 PRO A C 1
ATOM 1759 O O . PRO A 1 217 ? 26.112 5.104 -35.364 1.00 72.00 217 PRO A O 1
ATOM 1762 N N . ASN A 1 218 ? 24.889 3.244 -35.100 1.00 76.81 218 ASN A N 1
ATOM 1763 C CA . ASN A 1 218 ? 23.703 3.711 -35.810 1.00 76.81 218 ASN A CA 1
ATOM 1764 C C . ASN A 1 218 ? 22.458 2.909 -35.391 1.00 76.81 218 ASN A C 1
ATOM 1766 O O . ASN A 1 218 ? 22.550 1.886 -34.704 1.00 76.81 218 ASN A O 1
ATOM 1770 N N . LYS A 1 219 ? 21.284 3.396 -35.813 1.00 66.94 219 LYS A N 1
ATOM 1771 C CA . LYS A 1 219 ? 19.980 2.789 -35.511 1.00 66.94 219 LYS A CA 1
ATOM 1772 C C . LYS A 1 219 ? 19.848 1.371 -36.090 1.00 66.94 219 LYS A C 1
ATOM 1774 O O . LYS A 1 219 ? 19.261 0.518 -35.429 1.00 66.94 219 LYS A O 1
ATOM 1779 N N . ASP A 1 220 ? 20.454 1.097 -37.246 1.00 74.62 220 ASP A N 1
ATOM 1780 C CA . ASP A 1 220 ? 20.362 -0.202 -37.924 1.00 74.62 220 ASP A CA 1
ATOM 1781 C C . ASP A 1 220 ? 21.095 -1.316 -37.172 1.00 74.62 220 ASP A C 1
ATOM 1783 O O . ASP A 1 220 ? 20.534 -2.392 -36.963 1.00 74.62 220 ASP A O 1
ATOM 1787 N N . ALA A 1 221 ? 22.322 -1.054 -36.710 1.00 77.06 221 ALA A N 1
ATOM 1788 C CA . ALA A 1 221 ? 23.113 -2.001 -35.921 1.00 77.06 221 ALA A CA 1
ATOM 1789 C C . ALA A 1 221 ? 22.403 -2.354 -34.607 1.00 77.06 221 ALA A C 1
ATOM 1791 O O . ALA A 1 221 ? 22.345 -3.511 -34.203 1.00 77.06 221 ALA A O 1
ATOM 1792 N N . ARG A 1 222 ? 21.790 -1.349 -33.982 1.00 77.12 222 ARG A N 1
ATOM 1793 C CA . ARG A 1 222 ? 20.996 -1.504 -32.765 1.00 77.12 222 ARG A CA 1
ATOM 1794 C C . ARG A 1 222 ? 19.735 -2.348 -32.991 1.00 77.12 222 ARG A C 1
ATOM 1796 O O . ARG A 1 222 ? 19.428 -3.242 -32.208 1.00 77.12 222 ARG A O 1
ATOM 1803 N N . ALA A 1 223 ? 19.002 -2.075 -34.070 1.00 76.62 223 ALA A N 1
ATOM 1804 C CA . ALA A 1 223 ? 17.806 -2.833 -34.433 1.00 76.62 223 ALA A CA 1
ATOM 1805 C C . ALA A 1 223 ? 18.130 -4.266 -34.893 1.00 76.62 223 ALA A C 1
ATOM 1807 O O . ALA A 1 223 ? 17.294 -5.158 -34.751 1.00 76.62 223 ALA A O 1
ATOM 1808 N N . ALA A 1 224 ? 19.313 -4.502 -35.468 1.00 81.81 224 ALA A N 1
ATOM 1809 C CA . ALA A 1 224 ? 19.807 -5.845 -35.763 1.00 81.81 224 ALA A CA 1
ATOM 1810 C C . ALA A 1 224 ? 20.032 -6.646 -34.471 1.00 81.81 224 ALA A C 1
ATOM 1812 O O . ALA A 1 224 ? 19.417 -7.697 -34.325 1.00 81.81 224 ALA A O 1
ATOM 1813 N N . GLU A 1 225 ? 20.764 -6.090 -33.499 1.00 85.00 225 GLU A N 1
ATOM 1814 C CA . GLU A 1 225 ? 21.022 -6.747 -32.205 1.00 85.00 225 GLU A CA 1
ATOM 1815 C C . GLU A 1 225 ? 19.723 -7.130 -31.475 1.00 85.00 225 GLU A C 1
ATOM 1817 O O . GLU A 1 225 ? 19.556 -8.260 -31.020 1.00 85.00 225 GLU A O 1
ATOM 1822 N N . LEU A 1 226 ? 18.752 -6.209 -31.414 1.00 83.44 226 LEU A N 1
ATOM 1823 C CA . LEU A 1 226 ? 17.445 -6.489 -30.811 1.00 83.44 226 LEU A CA 1
ATOM 1824 C C . LEU A 1 226 ? 16.737 -7.662 -31.502 1.00 83.44 226 LEU A C 1
ATOM 1826 O O . LEU A 1 226 ? 16.167 -8.523 -30.832 1.00 83.44 226 LEU A O 1
ATOM 1830 N N . ARG A 1 227 ? 16.748 -7.693 -32.840 1.00 83.31 227 ARG A N 1
ATOM 1831 C CA . ARG A 1 227 ? 16.102 -8.763 -33.612 1.00 83.31 227 ARG A CA 1
ATOM 1832 C C . ARG A 1 227 ? 16.787 -10.105 -33.399 1.00 83.31 227 ARG A C 1
ATOM 1834 O O . ARG A 1 227 ? 16.080 -11.106 -33.296 1.00 83.31 227 ARG A O 1
ATOM 1841 N N . ASP A 1 228 ? 18.110 -10.121 -33.300 1.00 86.62 228 ASP A N 1
ATOM 1842 C CA . ASP A 1 228 ? 18.871 -11.344 -33.056 1.00 86.62 228 ASP A CA 1
ATOM 1843 C C . ASP A 1 228 ? 18.556 -11.918 -31.665 1.00 86.62 228 ASP A C 1
ATOM 1845 O O . ASP A 1 228 ? 18.178 -13.085 -31.568 1.00 86.62 228 ASP A O 1
ATOM 1849 N N . ILE A 1 229 ? 18.526 -11.086 -30.614 1.00 87.94 229 ILE A N 1
ATOM 1850 C CA . ILE A 1 229 ? 18.143 -11.517 -29.252 1.00 87.94 229 ILE A CA 1
ATOM 1851 C C . ILE A 1 229 ? 16.718 -12.082 -29.215 1.00 87.94 229 ILE A C 1
ATOM 1853 O O . ILE A 1 229 ? 16.457 -13.118 -28.595 1.00 87.94 229 ILE A O 1
ATOM 1857 N N . LEU A 1 230 ? 15.772 -11.416 -29.882 1.00 85.38 230 LEU A N 1
ATOM 1858 C CA . LEU A 1 230 ? 14.385 -11.882 -29.950 1.00 85.38 230 LEU A CA 1
ATOM 1859 C C . LEU A 1 230 ? 14.284 -13.216 -30.699 1.00 85.38 230 LEU A C 1
ATOM 1861 O O . LEU A 1 230 ? 13.617 -14.142 -30.224 1.00 85.38 230 LEU A O 1
ATOM 1865 N N . LYS A 1 231 ? 14.994 -13.345 -31.824 1.00 86.06 231 LYS A N 1
ATOM 1866 C CA . LYS A 1 231 ? 15.037 -14.566 -32.632 1.00 86.06 231 LYS A CA 1
ATOM 1867 C C . LYS A 1 231 ? 15.622 -15.741 -31.851 1.00 86.06 231 LYS A C 1
ATOM 1869 O O . LYS A 1 231 ? 15.017 -16.815 -31.862 1.00 86.06 231 LYS A O 1
ATOM 1874 N N . ASP A 1 232 ? 16.721 -15.532 -31.134 1.00 86.75 232 ASP A N 1
ATOM 1875 C CA . ASP A 1 232 ? 17.374 -16.554 -30.305 1.00 86.75 232 ASP A CA 1
ATOM 1876 C C . ASP A 1 232 ? 16.475 -17.034 -29.158 1.00 86.75 232 ASP A C 1
ATOM 1878 O O . ASP A 1 232 ? 16.546 -18.188 -28.726 1.00 86.75 232 ASP A O 1
ATOM 1882 N N . ASN A 1 233 ? 15.544 -16.186 -28.721 1.00 84.50 233 ASN A N 1
ATOM 1883 C CA . ASN A 1 233 ? 14.542 -16.529 -27.719 1.00 84.50 233 ASN A CA 1
ATOM 1884 C C . ASN A 1 233 ? 13.233 -17.095 -28.310 1.00 84.50 233 ASN A C 1
ATOM 1886 O O . ASN A 1 233 ? 12.323 -17.476 -27.562 1.00 84.50 233 ASN A O 1
ATOM 1890 N N . GLY A 1 234 ? 13.161 -17.270 -29.635 1.00 84.12 234 GLY A N 1
ATOM 1891 C CA . GLY A 1 234 ? 12.029 -17.872 -30.349 1.00 84.12 234 GLY A CA 1
ATOM 1892 C C . GLY A 1 234 ? 10.932 -16.882 -30.749 1.00 84.12 234 GLY A C 1
ATOM 1893 O O . GLY A 1 234 ? 9.842 -17.300 -31.142 1.00 84.12 234 GLY A O 1
ATOM 1894 N N . ILE A 1 235 ? 11.201 -15.580 -30.658 1.00 81.62 235 ILE A N 1
ATOM 1895 C CA . ILE A 1 235 ? 10.296 -14.509 -31.073 1.00 81.62 235 ILE A CA 1
ATOM 1896 C C . ILE A 1 235 ? 10.729 -14.057 -32.468 1.00 81.62 235 ILE A C 1
ATOM 1898 O O . ILE A 1 235 ? 11.706 -13.334 -32.637 1.00 81.62 235 ILE A O 1
ATOM 1902 N N . GLN A 1 236 ? 10.009 -14.508 -33.497 1.00 79.00 236 GLN A N 1
ATOM 1903 C CA . GLN A 1 236 ? 10.294 -14.072 -34.861 1.00 79.00 236 GLN A CA 1
ATOM 1904 C C . GLN A 1 236 ? 9.752 -12.664 -35.099 1.00 79.00 236 GLN A C 1
ATOM 1906 O O . GLN A 1 236 ? 8.555 -12.405 -34.933 1.00 79.00 236 GLN A O 1
ATOM 1911 N N . CYS A 1 237 ? 10.658 -11.786 -35.513 1.00 72.56 237 CYS A N 1
ATOM 1912 C CA . CYS A 1 237 ? 10.411 -10.384 -35.785 1.00 72.56 237 CYS A CA 1
ATOM 1913 C C . CYS A 1 237 ? 10.903 -10.048 -37.194 1.00 72.56 237 CYS A C 1
ATOM 1915 O O . CYS A 1 237 ? 12.073 -10.268 -37.512 1.00 72.56 237 CYS A O 1
ATOM 1917 N N . THR A 1 238 ? 10.028 -9.505 -38.034 1.00 71.75 238 THR A N 1
ATOM 1918 C CA . THR A 1 238 ? 10.368 -9.057 -39.390 1.00 71.75 238 THR A CA 1
ATOM 1919 C C . THR A 1 238 ? 10.224 -7.549 -39.506 1.00 71.75 238 THR A C 1
ATOM 1921 O O . THR A 1 238 ? 9.383 -6.935 -38.851 1.00 71.75 238 THR A O 1
ATOM 1924 N N . THR A 1 239 ? 11.060 -6.939 -40.343 1.00 68.06 239 THR A N 1
ATOM 1925 C CA . THR A 1 239 ? 10.909 -5.528 -40.705 1.00 68.06 239 THR A CA 1
ATOM 1926 C C . THR A 1 239 ? 9.857 -5.440 -41.808 1.00 68.06 239 THR A C 1
ATOM 1928 O O . THR A 1 239 ? 10.077 -6.031 -42.870 1.00 68.06 239 THR A O 1
ATOM 1931 N N . PRO A 1 240 ? 8.725 -4.752 -41.589 1.00 66.12 240 PRO A N 1
ATOM 1932 C CA . PRO A 1 240 ? 7.727 -4.583 -42.626 1.00 66.12 240 PRO A CA 1
ATOM 1933 C C . PRO A 1 240 ? 8.303 -3.746 -43.763 1.00 66.12 240 PRO A C 1
ATOM 1935 O O . PRO A 1 240 ? 8.947 -2.713 -43.553 1.00 66.12 240 PRO A O 1
ATOM 1938 N N . ILE A 1 241 ? 8.059 -4.217 -44.980 1.00 67.50 241 ILE A N 1
ATOM 1939 C CA . ILE A 1 241 ? 8.434 -3.533 -46.208 1.00 67.50 241 ILE A CA 1
ATOM 1940 C C . ILE A 1 241 ? 7.163 -2.941 -46.802 1.00 67.50 241 ILE A C 1
ATOM 1942 O O . ILE A 1 241 ? 6.251 -3.677 -47.182 1.00 67.50 241 ILE A O 1
ATOM 1946 N N . ILE A 1 242 ? 7.116 -1.617 -46.925 1.00 68.44 242 ILE A N 1
ATOM 1947 C CA . ILE A 1 242 ? 6.065 -0.957 -47.697 1.00 68.44 242 ILE A CA 1
ATOM 1948 C C . ILE A 1 242 ? 6.605 -0.793 -49.114 1.00 68.44 242 ILE A C 1
ATOM 1950 O O . ILE A 1 242 ? 7.572 -0.068 -49.337 1.00 68.44 242 ILE A O 1
ATOM 1954 N N . SER A 1 243 ? 5.995 -1.478 -50.079 1.00 64.06 243 SER A N 1
ATOM 1955 C CA . SER A 1 243 ? 6.325 -1.297 -51.494 1.00 64.06 243 SER A CA 1
ATOM 1956 C C . SER A 1 243 ? 5.222 -0.518 -52.206 1.00 64.06 243 SER A C 1
ATOM 1958 O O . SER A 1 243 ? 4.033 -0.775 -52.020 1.00 64.06 243 SER A O 1
ATOM 1960 N N . SER A 1 244 ? 5.622 0.453 -53.025 1.00 56.22 244 SER A N 1
ATOM 1961 C CA . SER A 1 244 ? 4.736 1.196 -53.923 1.00 56.22 244 SER A CA 1
ATOM 1962 C C . SER A 1 244 ? 5.370 1.223 -55.302 1.00 56.22 244 SER A C 1
ATOM 1964 O O . SER A 1 244 ? 6.405 1.860 -55.441 1.00 56.22 244 SER A O 1
ATOM 1966 N N . LYS A 1 245 ? 4.726 0.543 -56.264 1.00 56.94 245 LYS A N 1
ATOM 1967 C CA . LYS A 1 245 ? 4.982 0.370 -57.716 1.00 56.94 245 LYS A CA 1
ATOM 1968 C C . LYS A 1 245 ? 6.431 0.349 -58.246 1.00 56.94 245 LYS A C 1
ATOM 1970 O O . LYS A 1 245 ? 6.695 -0.534 -59.042 1.00 56.94 245 LYS A O 1
ATOM 1975 N N . ASP A 1 246 ? 7.352 1.188 -57.778 1.00 65.25 246 ASP A N 1
ATOM 1976 C CA . ASP A 1 246 ? 8.774 1.217 -58.158 1.00 65.25 246 ASP A CA 1
ATOM 1977 C C . ASP A 1 246 ? 9.736 1.555 -56.990 1.00 65.25 246 ASP A C 1
ATOM 1979 O O . ASP A 1 246 ? 10.933 1.745 -57.201 1.00 65.25 246 ASP A O 1
ATOM 1983 N N . GLN A 1 247 ? 9.247 1.649 -55.745 1.00 60.28 247 GLN A N 1
ATOM 1984 C CA . GLN A 1 247 ? 10.060 1.974 -54.564 1.00 60.28 247 GLN A CA 1
ATOM 1985 C C . GLN A 1 247 ? 9.729 1.084 -53.361 1.00 60.28 247 GLN A C 1
ATOM 1987 O O . GLN A 1 247 ? 8.570 0.757 -53.090 1.00 60.28 247 GLN A O 1
ATOM 1992 N N . ILE A 1 248 ? 10.785 0.711 -52.639 1.00 68.19 248 ILE A N 1
ATOM 1993 C CA . ILE A 1 248 ? 10.756 -0.068 -51.402 1.00 68.19 248 ILE A CA 1
ATOM 1994 C C . ILE A 1 248 ? 11.099 0.889 -50.263 1.00 68.19 248 ILE A C 1
ATOM 1996 O O . ILE A 1 248 ? 12.184 1.469 -50.247 1.00 68.19 248 ILE A O 1
ATOM 2000 N N . PHE A 1 249 ? 10.184 1.037 -49.310 1.00 62.59 249 PHE A N 1
ATOM 2001 C CA . PHE A 1 249 ? 10.390 1.806 -48.091 1.00 62.59 249 PHE A CA 1
ATOM 2002 C C . PHE A 1 249 ? 10.535 0.850 -46.909 1.00 62.59 249 PHE A C 1
ATOM 2004 O O . PHE A 1 249 ? 9.673 0.001 -46.663 1.00 62.59 249 PHE A O 1
ATOM 2011 N N . TYR A 1 250 ? 11.628 1.012 -46.168 1.00 64.12 250 TYR A N 1
ATOM 2012 C CA . TYR A 1 250 ? 11.827 0.360 -44.879 1.00 64.12 250 TYR A CA 1
ATOM 2013 C C . TYR A 1 250 ? 11.265 1.270 -43.793 1.00 64.12 250 TYR A C 1
ATOM 2015 O O . TYR A 1 250 ? 11.629 2.443 -43.710 1.00 64.12 250 TYR A O 1
ATOM 2023 N N . VAL A 1 251 ? 10.349 0.744 -42.986 1.00 60.38 251 VAL A N 1
ATOM 2024 C CA . VAL A 1 251 ? 9.732 1.519 -41.910 1.00 60.38 251 VAL A CA 1
ATOM 2025 C C . VAL A 1 251 ? 10.648 1.465 -40.687 1.00 60.38 251 VAL A C 1
ATOM 2027 O O . VAL A 1 251 ? 10.816 0.403 -40.086 1.00 60.38 251 VAL A O 1
ATOM 2030 N N . ASP A 1 252 ? 11.258 2.601 -40.334 1.00 54.06 252 ASP A N 1
ATOM 2031 C CA . ASP A 1 252 ? 12.123 2.723 -39.151 1.00 54.06 252 ASP A CA 1
ATOM 2032 C C . ASP A 1 252 ? 11.314 2.428 -37.872 1.00 54.06 252 ASP A C 1
ATOM 2034 O O . ASP A 1 252 ? 10.232 2.979 -37.658 1.00 54.06 252 ASP A O 1
ATOM 2038 N N . GLY A 1 253 ? 11.813 1.504 -37.047 1.00 53.78 253 GLY A N 1
ATOM 2039 C CA . GLY A 1 253 ? 11.196 1.101 -35.776 1.00 53.78 253 GLY A CA 1
ATOM 2040 C C . GLY A 1 253 ? 9.964 0.190 -35.870 1.00 53.78 253 GLY A C 1
ATOM 2041 O O . GLY A 1 253 ? 9.474 -0.276 -34.842 1.00 53.78 253 GLY A O 1
ATOM 2042 N N . ALA A 1 254 ? 9.453 -0.117 -37.065 1.00 60.38 254 ALA A N 1
ATOM 2043 C CA . ALA A 1 254 ? 8.340 -1.053 -37.185 1.00 60.38 254 ALA A CA 1
ATOM 2044 C C . ALA A 1 254 ? 8.841 -2.501 -37.126 1.00 60.38 254 ALA A C 1
ATOM 2046 O O . ALA A 1 254 ? 9.753 -2.904 -37.850 1.00 60.38 254 ALA A O 1
ATOM 2047 N N . ILE A 1 255 ? 8.218 -3.294 -36.258 1.00 63.38 255 ILE A N 1
ATOM 2048 C CA . ILE A 1 255 ? 8.494 -4.720 -36.119 1.00 63.38 255 ILE A CA 1
ATOM 2049 C C . ILE A 1 255 ? 7.166 -5.468 -36.197 1.00 63.38 255 ILE A C 1
ATOM 2051 O O . ILE A 1 255 ? 6.224 -5.190 -35.446 1.00 63.38 255 ILE A O 1
ATOM 2055 N N . GLU A 1 256 ? 7.103 -6.433 -37.107 1.00 66.56 256 GLU A N 1
ATOM 2056 C CA . GLU A 1 256 ? 5.994 -7.372 -37.217 1.00 66.56 256 GLU A CA 1
ATOM 2057 C C . GLU A 1 256 ? 6.358 -8.694 -36.551 1.00 66.56 256 GLU A C 1
ATOM 2059 O O . GLU A 1 256 ? 7.460 -9.215 -36.726 1.00 66.56 256 GLU A O 1
ATOM 2064 N N . SER A 1 257 ? 5.415 -9.259 -35.802 1.00 63.19 257 SER A N 1
ATOM 2065 C CA . SER A 1 257 ? 5.492 -10.636 -35.323 1.00 63.19 257 SER A CA 1
ATOM 2066 C C . SER A 1 257 ? 4.162 -11.322 -35.602 1.00 63.19 257 SER A C 1
ATOM 2068 O O . SER A 1 257 ? 3.103 -10.750 -35.348 1.00 63.19 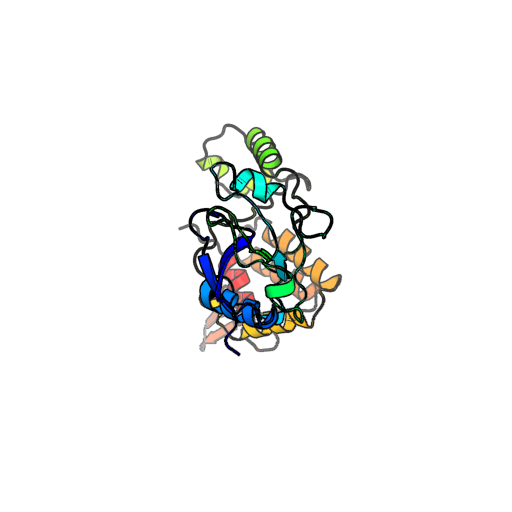257 SER A O 1
ATOM 2070 N N . LYS A 1 258 ? 4.198 -12.537 -36.165 1.00 63.53 258 LYS A N 1
ATOM 2071 C CA . LYS A 1 258 ? 2.999 -13.325 -36.518 1.00 63.53 258 LYS A CA 1
ATOM 2072 C C . LYS A 1 258 ? 1.957 -12.539 -37.343 1.00 63.53 258 LYS A C 1
ATOM 2074 O O . LYS A 1 258 ? 0.764 -12.654 -37.086 1.00 63.53 258 LYS A O 1
ATOM 2079 N N . ASN A 1 259 ? 2.400 -11.743 -38.320 1.00 58.28 259 ASN A N 1
ATOM 2080 C CA . ASN A 1 259 ? 1.558 -10.879 -39.170 1.00 58.28 259 ASN A CA 1
ATOM 2081 C C . ASN A 1 259 ? 0.798 -9.765 -38.422 1.00 58.28 259 ASN A C 1
ATOM 2083 O O . ASN A 1 259 ? -0.158 -9.202 -38.955 1.00 58.28 259 ASN A O 1
ATOM 2087 N N . HIS A 1 260 ? 1.218 -9.427 -37.201 1.00 56.12 260 HIS A N 1
ATOM 2088 C CA . HIS A 1 260 ? 0.688 -8.299 -36.447 1.00 56.12 260 HIS A CA 1
ATOM 2089 C C . HIS A 1 260 ? 1.783 -7.256 -36.194 1.00 56.12 260 HIS A C 1
ATOM 2091 O O . HIS A 1 260 ? 2.861 -7.562 -35.673 1.00 56.12 260 HIS A O 1
ATOM 2097 N N . LEU A 1 261 ? 1.472 -5.996 -36.512 1.00 54.91 261 LEU A N 1
ATOM 2098 C CA . LEU A 1 261 ? 2.226 -4.834 -36.041 1.00 54.91 261 LEU A CA 1
ATOM 2099 C C . LEU A 1 261 ? 2.137 -4.797 -34.516 1.00 54.91 261 LEU A C 1
ATOM 2101 O O . LEU A 1 261 ? 1.066 -4.588 -33.943 1.00 54.91 261 LEU A O 1
ATOM 2105 N N . THR A 1 262 ? 3.258 -5.050 -33.847 1.00 55.66 262 THR A N 1
ATOM 2106 C CA . THR A 1 262 ? 3.261 -5.190 -32.391 1.00 55.66 262 THR A CA 1
ATOM 2107 C C . THR A 1 262 ? 3.656 -3.858 -31.758 1.00 55.66 262 THR A C 1
ATOM 2109 O O . THR A 1 262 ? 4.829 -3.492 -31.726 1.00 55.66 262 THR A O 1
ATOM 2112 N N . ALA A 1 263 ? 2.669 -3.125 -31.233 1.00 46.97 263 ALA A N 1
ATOM 2113 C CA . ALA A 1 263 ? 2.856 -1.790 -30.648 1.00 46.97 263 ALA A CA 1
ATOM 2114 C C . ALA A 1 263 ? 3.867 -1.753 -29.483 1.00 46.97 263 ALA A C 1
ATOM 2116 O O . ALA A 1 263 ? 4.521 -0.736 -29.274 1.00 46.97 263 ALA A O 1
ATOM 2117 N N . ILE A 1 264 ? 4.040 -2.864 -28.756 1.00 48.78 264 ILE A N 1
ATOM 2118 C CA . ILE A 1 264 ? 5.026 -2.983 -27.669 1.00 48.78 264 ILE A CA 1
ATOM 2119 C C . ILE A 1 264 ? 6.457 -2.950 -28.219 1.00 48.78 264 ILE A C 1
ATOM 2121 O O . ILE A 1 264 ? 7.313 -2.287 -27.648 1.00 48.78 264 ILE A O 1
ATOM 2125 N N . LEU A 1 265 ? 6.713 -3.598 -29.359 1.00 50.16 265 LEU A N 1
ATOM 2126 C CA . LEU A 1 265 ? 8.021 -3.566 -30.018 1.00 50.16 265 LEU A CA 1
ATOM 2127 C C . LEU A 1 265 ? 8.308 -2.186 -30.614 1.00 50.16 265 LEU A C 1
ATOM 2129 O O . LEU A 1 265 ? 9.425 -1.693 -30.485 1.00 50.16 265 LEU A O 1
ATOM 2133 N N . TYR A 1 266 ? 7.284 -1.525 -31.165 1.00 44.59 266 TYR A N 1
ATOM 2134 C CA . TYR A 1 266 ? 7.389 -0.123 -31.562 1.00 44.59 266 TYR A CA 1
ATOM 2135 C C . TYR A 1 266 ? 7.779 0.739 -30.357 1.00 44.59 266 TYR A C 1
ATOM 2137 O O . TYR A 1 266 ? 8.821 1.378 -30.413 1.00 44.59 266 TYR A O 1
ATOM 2145 N N . TYR A 1 267 ? 7.059 0.657 -29.230 1.00 47.62 267 TYR A N 1
ATOM 2146 C CA . TYR A 1 267 ? 7.357 1.420 -28.008 1.00 47.62 267 TYR A CA 1
ATOM 2147 C C . TYR A 1 267 ? 8.750 1.120 -27.437 1.00 47.62 267 TYR A C 1
ATOM 2149 O O . TYR A 1 267 ? 9.452 2.048 -27.052 1.00 47.62 267 TYR A O 1
ATOM 2157 N N . ILE A 1 268 ? 9.199 -0.142 -27.448 1.00 51.16 268 ILE A N 1
ATOM 2158 C CA . ILE A 1 268 ? 10.575 -0.506 -27.078 1.00 51.16 268 ILE A CA 1
ATOM 2159 C C . ILE A 1 268 ? 11.559 0.208 -28.004 1.00 51.16 268 ILE A C 1
ATOM 2161 O O . ILE A 1 268 ? 12.460 0.869 -27.512 1.00 51.16 268 ILE A O 1
ATOM 2165 N N . THR A 1 269 ? 11.363 0.181 -29.323 1.00 47.66 269 THR A N 1
ATOM 2166 C CA . THR A 1 269 ? 12.258 0.897 -30.250 1.00 47.66 269 T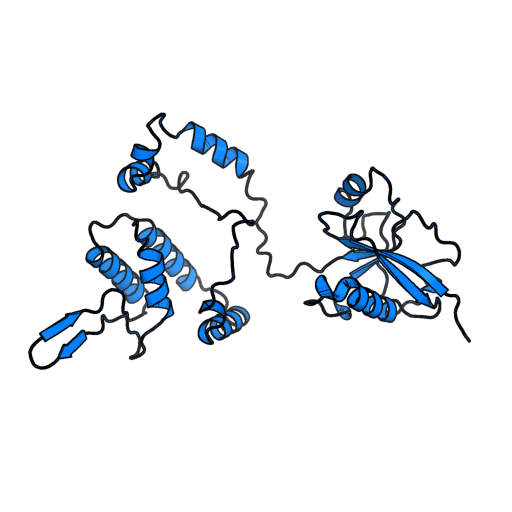HR A CA 1
ATOM 2167 C C . THR A 1 269 ? 12.164 2.428 -30.154 1.00 47.66 269 THR A C 1
ATOM 2169 O O . THR A 1 269 ? 13.189 3.081 -30.332 1.00 47.66 269 THR A O 1
ATOM 2172 N N . THR A 1 270 ? 10.999 3.012 -29.824 1.00 44.75 270 THR A N 1
ATOM 2173 C CA . THR A 1 270 ? 10.803 4.478 -29.713 1.00 44.75 270 THR A CA 1
ATOM 2174 C C . THR A 1 270 ? 11.290 5.035 -28.374 1.00 44.75 270 THR A C 1
ATOM 2176 O O . THR A 1 270 ? 11.941 6.072 -28.334 1.00 44.75 270 THR A O 1
ATOM 2179 N N . VAL A 1 271 ? 11.050 4.344 -27.257 1.00 46.81 271 VAL A N 1
ATOM 2180 C CA . VAL A 1 271 ? 11.635 4.712 -25.953 1.00 46.81 271 VAL A CA 1
ATOM 2181 C C . VAL A 1 271 ? 13.157 4.549 -25.988 1.00 46.81 271 VAL A C 1
ATOM 2183 O O . VAL A 1 271 ? 13.887 5.329 -25.383 1.00 46.81 271 VAL A O 1
ATOM 2186 N N . TRP A 1 272 ? 13.649 3.599 -26.784 1.00 48.09 272 TRP A N 1
ATOM 2187 C CA . TRP A 1 272 ? 15.069 3.417 -27.085 1.00 48.09 272 TRP A CA 1
ATOM 2188 C C . TRP A 1 272 ? 15.617 4.444 -28.094 1.00 48.09 272 TRP A C 1
ATOM 2190 O O . TRP A 1 272 ? 16.832 4.526 -28.284 1.00 48.09 272 TRP A O 1
ATOM 2200 N N . GLN A 1 273 ? 14.768 5.254 -28.746 1.00 42.78 273 GLN A N 1
ATOM 2201 C CA . GLN A 1 273 ? 15.214 6.270 -29.704 1.00 42.78 273 GLN A CA 1
ATOM 2202 C C . GLN A 1 273 ? 15.798 7.515 -29.054 1.00 42.78 273 GLN A C 1
ATOM 2204 O O . GLN A 1 273 ? 16.631 8.102 -29.731 1.00 42.78 273 GLN A O 1
ATOM 2209 N N . GLY A 1 274 ? 15.452 7.856 -27.801 1.00 38.06 274 GLY A N 1
ATOM 2210 C CA . GLY A 1 274 ? 16.062 8.959 -27.045 1.00 38.06 274 GLY A CA 1
ATOM 2211 C C . GLY A 1 274 ? 16.550 10.096 -27.941 1.00 38.06 274 GLY A C 1
ATOM 221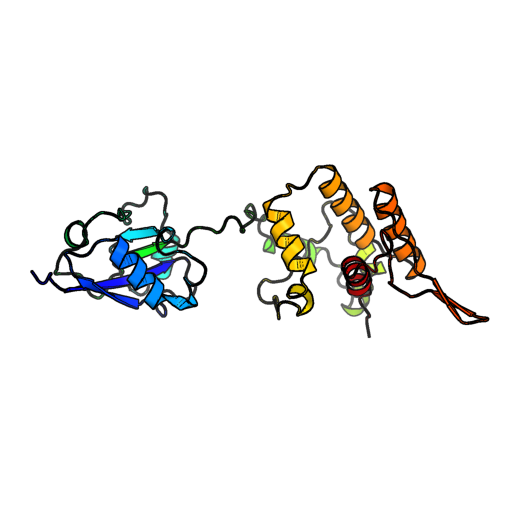2 O O . GLY A 1 274 ? 17.755 10.340 -27.990 1.00 38.06 274 GLY A O 1
ATOM 2213 N N . ASP A 1 275 ? 15.643 10.693 -28.722 1.00 30.64 275 ASP A N 1
ATOM 2214 C CA . ASP A 1 275 ? 15.995 11.812 -29.588 1.00 30.64 275 ASP A CA 1
ATOM 2215 C C . ASP A 1 275 ? 16.431 12.958 -28.675 1.00 30.64 275 ASP A C 1
ATOM 2217 O O . ASP A 1 275 ? 15.632 13.606 -27.998 1.00 30.64 275 ASP A O 1
ATOM 2221 N N . VAL A 1 276 ? 17.744 13.156 -28.626 1.00 34.12 276 VAL A N 1
ATOM 2222 C CA . VAL A 1 276 ? 18.357 14.394 -28.175 1.00 34.12 276 VAL A CA 1
ATOM 2223 C C . VAL A 1 276 ? 18.130 15.388 -29.309 1.00 34.12 276 VAL A C 1
ATOM 2225 O O . VAL A 1 276 ? 18.914 15.446 -30.256 1.00 34.12 276 VAL A O 1
ATOM 2228 N N . SER A 1 277 ? 17.006 16.101 -29.250 1.00 30.47 277 SER A N 1
ATOM 2229 C CA . SER A 1 277 ? 16.894 17.431 -29.853 1.00 30.47 277 SER A CA 1
ATOM 2230 C C . SER A 1 277 ? 17.537 18.454 -28.930 1.00 30.47 277 SER A C 1
ATOM 2232 O O . SER A 1 277 ? 17.160 18.432 -27.734 1.00 30.47 277 SER A O 1
#

Secondary structure (DSSP, 8-state):
-PPPEEEEEEEEES-S-TTTS-EEEEEETTSBHHHHHHHHHHHTTTTSTTS-TTT-EEEEEEEE-STTHHHHHHT--TTTT-TT-EEPPTTSBGGGT--S---TTEEEEEEEPP--TTS------TTHHHHHHHHHTTS-S--HHHHTSHHHHHHH--STTS----PPPGGG-----GGGGSHHHHHHHHHHHH-PPPHHHHHHHHHHHHHHTS--SSHHHHHHHHHHHHHHTT---B--EEEETTEEEE-TT--EETTEE-HHHHHHHHHTT----

Nearest PDB structures (foldseek):
  7bi6-assembly1_A  TM=6.380E-01  e=5.923E-03  Mus musculus
  7bi4-assembly1_A  TM=8.057E-01  e=2.788E-02  Mus musculus
  8a9i-assembly1_A  TM=6.422E-01  e=1.837E-02  Mus musculus
  3h8h-assembly1_A  TM=6.245E-01  e=3.333E-02  Homo sapiens
  7z74-assembly1_A  TM=4.918E-01  e=2.197E-02  Mus musculus

Sequence (277 aa):
MSGAKLWLWCLIWPDDKPNDHMEHVEIDDDDTVTALRVLIKERYANRLRDFDASDIVLWKCSIPADGNLQETLETVRFDATDVRLKRLPPTSEISGHFGTDLPCTTIHILVEIPEHENTVSLAPLPNLLNLRQQYNAKIPEAPHSTLGYPATFWKIQKTDTQKIVWSRPPEADATIPVTLYHRIFRQFVDDCKNHQPTDKDNKLVRELTAAMSQFFPNKDARAAELRDILKDNGIQCTTPIISSKDQIFYVDGAIESKNHLTAILYYITTVWQGDVS

Solvent-accessible surface area (backbone atoms only — not comparable to full-atom values): 17004 Å² total; per-residue (Å²): 131,87,55,60,80,42,81,41,32,33,36,63,46,88,60,98,50,64,85,79,65,52,45,73,46,80,46,46,29,75,38,36,40,51,58,51,33,47,53,50,35,62,75,38,39,89,82,38,64,91,52,56,52,86,62,54,43,46,26,39,36,74,45,61,71,51,99,58,34,66,70,56,56,73,70,62,54,99,77,75,74,36,88,65,47,43,77,58,56,55,86,40,45,39,52,83,77,45,72,92,84,68,69,92,60,31,35,36,31,42,34,42,66,68,80,58,86,79,59,72,77,71,64,78,64,75,58,57,67,58,56,50,50,61,48,59,72,67,53,72,98,60,62,68,75,62,58,66,35,65,75,55,43,54,68,73,38,80,45,90,93,52,62,80,80,80,73,74,59,79,89,68,72,69,65,84,58,76,68,64,75,37,69,68,47,52,48,50,57,56,43,57,76,76,49,79,84,46,75,66,55,53,47,52,54,50,52,50,53,55,57,70,71,53,90,59,99,46,72,64,64,45,55,47,53,55,45,51,58,35,41,78,74,71,45,64,66,44,72,54,73,52,71,56,102,89,49,82,43,78,50,86,58,47,37,29,40,94,94,34,80,38,65,66,53,29,48,53,45,54,71,68,51,69,80,83,122

pLDDT: mean 72.97, std 17.59, range [30.47, 96.12]

Mean predicted aligned error: 19.12 Å